Protein AF-A0A956FWK2-F1 (afdb_monomer_lite)

Secondary structure (DSSP, 8-state):
-HHHHHHHHHHHHHHHHHHHHH---B-GGGSSS---TTS---B--GGGBPPPPBHHHHS-TT--HHHHHHHHHHHHHHHHHHHHTS-HHHHHHHIIIIIS---HHHHHHHTTS-HHHHHHHHHHHHHHHHTTT--TTTT--SS--HHHHHHHHHHHHHHHHT-HHHHHHTEEEEEEEE-TTB--EEESHHHHHHHHHTTTGGGTT-EEEEEEETTEEEEEEEEEPTTS-EEEEEEEEEEEE--BTTTTBPPEEEEEEEE--HHHHHHHTT--S-BPPPPP--

Radius of gyration: 19.98 Å; chains: 1; bounding box: 46×40×60 Å

Sequence (282 aa):
TWLLRIVTRTSLDLLAKRKAKLGPRIRPTDRGAAGSTEDELRTRDGATWIEPLADADAIDPGLSPEELLACRRDLRLAFVAALQRLPARQRAALLLADVCGWRAPQVADTLETTPAAINSALQRARATLRARDETPASFAPDPLEPTHARLLDAYVAAFEAYDIDALVDVLREDVTLCMPPYDLWLRGHADVRTWMLGRGSGCRGSRLVPVAANGTRAFGQYRRAPSGAYHPWSLVVLEIDGGDARSGTEPRIASFIHFLDVAAIFPRMGLPADLPPTPDAT

pLDDT: mean 81.32, std 14.54, range [34.56, 97.88]

Foldseek 3Di:
DVVVLVVLVVVVVVQVVCCVVPNDAADLVVPDDADFLPDDFDFDDLSNHQDWAAVVVQDDPPDDPVRRQVLLLQQLLLQCLQRHPADSLLSQLSCCCRRVVDQLVVSCVSSVHDSVVSVVSPVVSVVSCVVVVNDSLQRDDDPHPVLNVVLVVQCQVCLQQVPLVSNLVQADQFAKEEEPSTSHIHTGSVRSSVNCVPVVVQSHNWHWDWFQISSFIWTQIWGQDPVQKTATAWIWTWRKRSADVVVVGGIGTRYIYTYGVCVVVCVSRVHDRIGGHDPPPD

Structure (mmCIF, N/CA/C/O backbone):
data_AF-A0A956FWK2-F1
#
_entry.id   AF-A0A956FWK2-F1
#
loop_
_atom_site.group_PDB
_atom_site.id
_atom_site.type_symbol
_atom_site.label_atom_id
_atom_site.label_alt_id
_atom_site.label_comp_id
_atom_site.label_asym_id
_atom_site.label_entity_id
_atom_site.label_seq_id
_atom_site.pdbx_PDB_ins_code
_atom_site.Cartn_x
_atom_site.Cartn_y
_atom_site.Cartn_z
_atom_site.occupancy
_atom_site.B_iso_or_equiv
_atom_site.auth_seq_id
_atom_site.auth_comp_id
_atom_site.auth_asym_id
_atom_site.auth_atom_id
_atom_site.pdbx_PDB_model_num
ATOM 1 N N . THR A 1 1 ? -21.254 -8.792 20.453 1.00 64.56 1 THR A N 1
ATOM 2 C CA . THR A 1 1 ? -21.381 -9.922 21.410 1.00 64.56 1 THR A CA 1
ATOM 3 C C . THR A 1 1 ? -20.169 -9.967 22.334 1.00 64.56 1 THR A C 1
ATOM 5 O O . THR A 1 1 ? -19.181 -9.294 22.054 1.00 64.56 1 THR A O 1
ATOM 8 N N . TRP A 1 2 ? -20.233 -10.726 23.439 1.00 74.81 2 TRP A N 1
ATOM 9 C CA . TRP A 1 2 ? -19.155 -10.855 24.441 1.00 74.81 2 TRP A CA 1
ATOM 10 C C . TRP A 1 2 ? -17.781 -11.188 23.830 1.00 74.81 2 TRP A C 1
ATOM 12 O O . TRP A 1 2 ? -16.782 -10.586 24.218 1.00 74.81 2 TRP A O 1
ATOM 22 N N . LEU A 1 3 ? -17.750 -12.062 22.817 1.00 77.00 3 LEU A N 1
ATOM 23 C CA . LEU A 1 3 ? -16.527 -12.460 22.117 1.00 77.00 3 LEU A CA 1
ATOM 24 C C . LEU A 1 3 ? -15.855 -11.287 21.385 1.00 77.00 3 LEU A C 1
ATOM 26 O O . LEU A 1 3 ? -14.664 -11.064 21.569 1.00 77.00 3 LEU A O 1
ATOM 30 N N . LEU A 1 4 ? -16.617 -10.496 20.619 1.00 71.69 4 LEU A N 1
ATOM 31 C CA . LEU A 1 4 ? -16.091 -9.312 19.922 1.00 71.69 4 LEU A CA 1
ATOM 32 C C . LEU A 1 4 ? -15.460 -8.317 20.899 1.00 71.69 4 LEU A C 1
ATOM 34 O O . LEU A 1 4 ? -14.387 -7.796 20.626 1.00 71.69 4 LEU A O 1
ATOM 38 N N . ARG A 1 5 ? -16.069 -8.114 22.073 1.00 74.12 5 ARG A N 1
ATOM 39 C CA . ARG A 1 5 ? -15.504 -7.243 23.112 1.00 74.12 5 ARG A CA 1
ATOM 40 C C . ARG A 1 5 ? -14.146 -7.743 23.605 1.00 74.12 5 ARG A C 1
ATOM 42 O O . ARG A 1 5 ? -13.218 -6.946 23.723 1.00 74.12 5 ARG A O 1
ATOM 49 N N . ILE A 1 6 ? -14.010 -9.047 23.857 1.00 82.19 6 ILE A N 1
ATOM 50 C CA . ILE A 1 6 ? -12.726 -9.646 24.248 1.00 82.19 6 ILE A CA 1
ATOM 51 C C . ILE A 1 6 ? -11.704 -9.485 23.126 1.00 82.19 6 ILE A C 1
ATOM 53 O O . ILE A 1 6 ? -10.620 -8.970 23.374 1.00 82.19 6 ILE A O 1
ATOM 57 N N . VAL A 1 7 ? -12.061 -9.843 21.890 1.00 81.12 7 VAL A N 1
ATOM 58 C CA . VAL A 1 7 ? -11.159 -9.748 20.734 1.00 81.12 7 VAL A CA 1
ATOM 59 C C . VAL A 1 7 ? -10.689 -8.308 20.517 1.00 81.12 7 VAL A C 1
ATOM 61 O O . VAL A 1 7 ? -9.486 -8.076 20.380 1.00 81.12 7 VAL A O 1
ATOM 64 N N . THR A 1 8 ? -11.593 -7.324 20.547 1.00 78.75 8 THR A N 1
ATOM 65 C CA . THR A 1 8 ? -11.243 -5.903 20.415 1.00 78.75 8 THR A CA 1
ATOM 66 C C . THR A 1 8 ? -10.304 -5.460 21.534 1.00 78.75 8 THR A C 1
ATOM 68 O O . THR A 1 8 ? -9.276 -4.842 21.255 1.00 78.75 8 THR A O 1
ATOM 71 N N . ARG A 1 9 ? -10.603 -5.801 22.793 1.00 80.56 9 ARG A N 1
ATOM 72 C CA . ARG A 1 9 ? -9.779 -5.408 23.943 1.00 80.56 9 ARG A CA 1
ATOM 73 C C . ARG A 1 9 ? -8.397 -6.049 23.907 1.00 80.56 9 ARG A C 1
ATOM 75 O O . ARG A 1 9 ? -7.401 -5.337 23.989 1.00 80.56 9 ARG A O 1
ATOM 82 N N . THR A 1 10 ? -8.324 -7.362 23.707 1.00 84.50 10 THR A N 1
ATOM 83 C CA . THR A 1 10 ? -7.052 -8.079 23.579 1.00 84.50 10 THR A CA 1
ATOM 84 C C . THR A 1 10 ? -6.222 -7.511 22.429 1.00 84.50 10 THR A C 1
ATOM 86 O O . THR A 1 10 ? -5.025 -7.286 22.594 1.00 84.50 10 THR A O 1
ATOM 89 N N . SER A 1 11 ? -6.848 -7.185 21.295 1.00 81.75 11 SER A N 1
ATOM 90 C CA . SER A 1 11 ? -6.160 -6.549 20.165 1.00 81.75 11 SER A CA 1
ATOM 91 C C . SER A 1 11 ? -5.611 -5.164 20.523 1.00 81.75 11 SER A C 1
ATOM 93 O O . SER A 1 11 ? -4.468 -4.849 20.190 1.00 81.75 11 SER A O 1
ATOM 95 N N . LEU A 1 12 ? -6.386 -4.333 21.228 1.00 82.56 12 LEU A N 1
ATOM 96 C CA . LEU A 1 12 ? -5.937 -3.015 21.688 1.00 82.56 12 LEU A CA 1
ATOM 97 C C . LEU A 1 12 ? -4.782 -3.116 22.694 1.00 82.56 12 LEU A C 1
ATOM 99 O O . LEU A 1 12 ? -3.815 -2.360 22.578 1.00 82.56 12 LEU A O 1
ATOM 103 N N . ASP A 1 13 ? -4.836 -4.074 23.619 1.00 83.62 13 ASP A N 1
ATOM 104 C CA . ASP A 1 13 ? -3.774 -4.321 24.599 1.00 83.62 13 ASP A CA 1
ATOM 105 C C . ASP A 1 13 ? -2.480 -4.795 23.919 1.00 83.62 13 ASP A C 1
ATOM 107 O O . ASP A 1 13 ? -1.388 -4.316 24.239 1.00 83.62 13 ASP A O 1
ATOM 111 N N . LEU A 1 14 ? -2.585 -5.693 22.933 1.00 83.12 14 LEU A N 1
ATOM 112 C CA . LEU A 1 14 ? -1.447 -6.141 22.127 1.00 83.12 14 LEU A CA 1
ATOM 113 C C . LEU A 1 14 ? -0.834 -4.986 21.325 1.00 83.12 14 LEU A C 1
ATOM 115 O O . LEU A 1 14 ? 0.389 -4.833 21.302 1.00 83.12 14 LEU A O 1
ATOM 119 N N . LEU A 1 15 ? -1.666 -4.132 20.722 1.00 79.38 15 LEU A N 1
ATOM 120 C CA . LEU A 1 15 ? -1.211 -2.937 20.010 1.00 79.38 15 LEU A CA 1
ATOM 121 C C . LEU A 1 15 ? -0.500 -1.948 20.944 1.00 79.38 15 LEU A C 1
ATOM 123 O O . LEU A 1 15 ? 0.524 -1.384 20.558 1.00 79.38 15 LEU A O 1
ATOM 127 N N . ALA A 1 16 ? -1.000 -1.752 22.167 1.00 79.81 16 ALA A N 1
ATOM 128 C CA . ALA A 1 16 ? -0.380 -0.874 23.157 1.00 79.81 16 ALA A CA 1
ATOM 129 C C . ALA A 1 16 ? 0.988 -1.407 23.616 1.00 79.81 16 ALA A C 1
ATOM 131 O O . ALA A 1 16 ? 1.974 -0.667 23.586 1.00 79.81 16 ALA A O 1
ATOM 132 N N . LYS A 1 17 ? 1.073 -2.701 23.960 1.00 83.56 17 LYS A N 1
ATOM 133 C CA . LYS A 1 17 ? 2.334 -3.365 24.340 1.00 83.56 17 LYS A CA 1
ATOM 134 C C . LYS A 1 17 ? 3.364 -3.311 23.215 1.00 83.56 17 LYS A C 1
ATOM 136 O O . LYS A 1 17 ? 4.524 -2.981 23.452 1.00 83.56 17 LYS A O 1
ATOM 141 N N . ARG A 1 18 ? 2.937 -3.578 21.976 1.00 82.81 18 ARG A N 1
ATOM 142 C CA . ARG A 1 18 ? 3.796 -3.447 20.795 1.00 82.81 18 ARG A CA 1
ATOM 143 C C . ARG A 1 18 ? 4.294 -2.015 20.634 1.00 82.81 18 ARG A C 1
ATOM 145 O O . ARG A 1 18 ? 5.495 -1.832 20.486 1.00 82.81 18 ARG A O 1
ATOM 152 N N . LYS A 1 19 ? 3.402 -1.017 20.683 1.00 78.62 19 LYS A N 1
ATOM 153 C CA . LYS A 1 19 ? 3.773 0.400 20.542 1.00 78.62 19 LYS A CA 1
ATOM 154 C C . LYS A 1 19 ? 4.823 0.810 21.577 1.00 78.62 19 LYS A C 1
ATOM 156 O O . LYS A 1 19 ? 5.746 1.534 21.228 1.00 78.62 19 LYS A O 1
ATOM 161 N N . ALA A 1 20 ? 4.704 0.331 22.816 1.00 81.56 20 ALA A N 1
ATOM 162 C CA . ALA A 1 20 ? 5.686 0.592 23.867 1.00 81.56 20 ALA A CA 1
ATOM 163 C C . ALA A 1 20 ? 7.057 -0.051 23.583 1.00 81.56 20 ALA A C 1
ATOM 165 O O . ALA A 1 20 ? 8.080 0.541 23.906 1.00 81.56 20 ALA A O 1
ATOM 166 N N . LYS A 1 21 ? 7.085 -1.242 22.966 1.00 82.25 21 LYS A N 1
ATOM 167 C CA . LYS A 1 21 ? 8.323 -1.984 22.677 1.00 82.25 21 LYS A CA 1
ATOM 168 C C . LYS A 1 21 ? 9.014 -1.560 21.374 1.00 82.25 21 LYS A C 1
ATOM 170 O O . LYS A 1 21 ? 10.234 -1.490 21.336 1.00 82.25 21 LYS A O 1
ATOM 175 N N . LEU A 1 22 ? 8.248 -1.356 20.302 1.00 78.62 22 LEU A N 1
ATOM 176 C CA . LEU A 1 22 ? 8.741 -1.232 18.920 1.00 78.62 22 LEU A CA 1
ATOM 177 C C . LEU A 1 22 ? 8.339 0.088 18.242 1.00 78.62 22 LEU A C 1
ATOM 179 O O . LEU A 1 22 ? 8.704 0.321 17.095 1.00 78.62 22 LEU A O 1
ATOM 183 N N . GLY A 1 23 ? 7.575 0.946 18.921 1.00 78.94 23 GLY A N 1
ATOM 184 C CA . GLY A 1 23 ? 7.014 2.155 18.320 1.00 78.94 23 GLY A CA 1
ATOM 185 C C . GLY A 1 23 ? 5.785 1.893 17.433 1.00 78.94 23 GLY A C 1
ATOM 186 O O . GLY A 1 23 ? 5.299 0.760 17.321 1.00 78.94 23 GLY A O 1
ATOM 187 N N . PRO A 1 24 ? 5.195 2.957 16.857 1.00 75.50 24 PRO A N 1
ATOM 188 C CA . PRO A 1 24 ? 4.083 2.829 15.922 1.00 75.50 24 PRO A CA 1
ATOM 189 C C . PRO A 1 24 ? 4.553 2.242 14.584 1.00 75.50 24 PRO A C 1
ATOM 191 O O . PRO A 1 24 ? 5.647 2.555 14.121 1.00 75.50 24 PRO A O 1
ATOM 194 N N . ARG A 1 25 ? 3.692 1.446 13.934 1.00 80.44 25 ARG A N 1
ATOM 195 C CA . ARG A 1 25 ? 3.870 1.146 12.507 1.00 80.44 25 ARG A CA 1
ATOM 196 C C . ARG A 1 25 ? 3.586 2.421 11.707 1.00 80.44 25 ARG A C 1
ATOM 198 O O . ARG A 1 25 ? 2.582 3.079 11.980 1.00 80.44 25 ARG A O 1
ATOM 205 N N . ILE A 1 26 ? 4.449 2.750 10.754 1.00 80.31 26 ILE A N 1
ATOM 206 C CA . ILE A 1 26 ? 4.349 3.957 9.918 1.00 80.31 26 ILE A CA 1
ATOM 207 C C . ILE A 1 26 ? 4.513 3.610 8.438 1.00 80.31 26 ILE A C 1
ATOM 209 O O . ILE A 1 26 ? 5.020 2.538 8.098 1.00 80.31 26 ILE A O 1
ATOM 213 N N . ARG A 1 27 ? 4.094 4.516 7.549 1.00 80.69 27 ARG A N 1
ATOM 214 C CA . ARG A 1 27 ? 4.484 4.464 6.137 1.00 80.69 27 ARG A CA 1
ATOM 215 C C . ARG A 1 27 ? 5.863 5.110 5.965 1.00 80.69 27 ARG A C 1
ATOM 217 O O . ARG A 1 27 ? 6.193 6.014 6.736 1.00 80.69 27 ARG A O 1
ATOM 224 N N . PRO A 1 28 ? 6.642 4.729 4.939 1.00 83.19 28 PRO A N 1
ATOM 225 C CA . PRO A 1 28 ? 7.870 5.446 4.591 1.00 83.19 28 PRO A CA 1
ATOM 226 C C . PRO A 1 28 ? 7.648 6.956 4.411 1.00 83.19 28 PRO A C 1
ATOM 228 O O . PRO A 1 28 ? 8.386 7.755 4.980 1.00 83.19 28 PRO A O 1
ATOM 231 N N . THR A 1 29 ? 6.556 7.345 3.747 1.00 84.06 29 THR A N 1
ATOM 232 C CA . THR A 1 29 ? 6.183 8.748 3.489 1.00 84.06 29 THR A CA 1
ATOM 233 C C . THR A 1 29 ? 5.861 9.564 4.746 1.00 84.06 29 THR A C 1
ATOM 235 O O . THR A 1 29 ? 5.866 10.787 4.692 1.00 84.06 29 THR A O 1
ATOM 238 N N . ASP A 1 30 ? 5.569 8.920 5.882 1.00 81.12 30 ASP A N 1
ATOM 239 C CA . ASP A 1 30 ? 5.267 9.611 7.146 1.00 81.12 30 ASP A CA 1
ATOM 240 C C . ASP A 1 30 ? 6.526 9.829 8.014 1.00 81.12 30 ASP A C 1
ATOM 242 O O . ASP A 1 30 ? 6.444 10.401 9.102 1.00 81.12 30 ASP A O 1
ATOM 246 N N . ARG A 1 31 ? 7.701 9.356 7.571 1.00 77.75 31 ARG A N 1
ATOM 247 C CA . ARG A 1 31 ? 8.944 9.375 8.361 1.00 77.75 31 ARG A CA 1
ATOM 248 C C . ARG A 1 31 ? 9.684 10.718 8.314 1.00 77.75 31 ARG A C 1
ATOM 250 O O . ARG A 1 31 ? 10.508 10.986 9.187 1.00 77.75 31 ARG A O 1
ATOM 257 N N . GLY A 1 32 ? 9.425 11.553 7.315 1.00 81.62 32 GLY A N 1
ATOM 258 C CA . GLY A 1 32 ? 10.158 12.800 7.110 1.00 81.62 32 GLY A CA 1
ATOM 259 C C . GLY A 1 32 ? 10.023 13.302 5.681 1.00 81.62 32 GLY A C 1
ATOM 260 O O . GLY A 1 32 ? 9.029 13.008 5.029 1.00 81.62 32 GLY A O 1
ATOM 261 N N . ALA A 1 33 ? 11.013 14.058 5.209 1.00 88.81 33 ALA A N 1
ATOM 262 C CA . ALA A 1 33 ? 11.082 14.513 3.822 1.00 88.81 33 ALA A CA 1
ATOM 263 C C . ALA A 1 33 ? 11.429 13.365 2.856 1.00 88.81 33 ALA A C 1
ATOM 265 O O . ALA A 1 33 ? 11.933 12.323 3.286 1.00 88.81 33 ALA A O 1
ATOM 266 N N . ALA A 1 34 ? 11.147 13.570 1.567 1.00 92.88 34 ALA A N 1
ATOM 267 C CA . ALA A 1 34 ? 11.577 12.664 0.505 1.00 92.88 34 ALA A CA 1
ATOM 268 C C . ALA A 1 34 ? 13.108 12.641 0.432 1.00 92.88 34 ALA A C 1
ATOM 270 O O . ALA A 1 34 ? 13.751 13.664 0.681 1.00 92.88 34 ALA A O 1
ATOM 271 N N . GLY A 1 35 ? 13.668 11.475 0.124 1.00 93.44 35 GLY A N 1
ATOM 272 C CA . GLY A 1 35 ? 15.094 11.329 -0.147 1.00 93.44 35 GLY A CA 1
ATOM 273 C C . GLY A 1 35 ? 15.427 11.573 -1.617 1.00 93.44 35 GLY A C 1
ATOM 274 O O . GLY A 1 35 ? 14.549 11.845 -2.433 1.00 93.44 35 GLY A O 1
ATOM 275 N N . SER A 1 36 ? 16.706 11.430 -1.943 1.00 94.12 36 SER A N 1
ATOM 276 C CA . SER A 1 36 ? 17.245 11.455 -3.302 1.00 94.12 36 SER A CA 1
ATOM 277 C C . SER A 1 36 ? 17.492 10.038 -3.827 1.00 94.12 36 SER A C 1
ATOM 279 O O . SER A 1 36 ? 17.711 9.091 -3.071 1.00 94.12 36 SER A O 1
ATOM 281 N N . THR A 1 37 ? 17.527 9.880 -5.149 1.00 92.69 37 THR A N 1
ATOM 282 C CA . THR A 1 37 ? 17.879 8.605 -5.802 1.00 92.69 37 THR A CA 1
ATOM 283 C C . THR A 1 37 ? 19.300 8.119 -5.479 1.00 92.69 37 THR A C 1
ATOM 285 O O . THR A 1 37 ? 19.585 6.915 -5.558 1.00 92.69 37 THR A O 1
ATOM 288 N N . GLU A 1 38 ? 20.171 9.036 -5.058 1.00 91.62 38 GLU A N 1
ATOM 289 C CA . GLU A 1 38 ? 21.555 8.777 -4.653 1.00 91.62 38 GLU A CA 1
ATOM 290 C C . GLU A 1 38 ? 21.694 8.363 -3.180 1.00 91.62 38 GLU A C 1
ATOM 292 O O . GLU A 1 38 ? 22.733 7.829 -2.791 1.00 91.62 38 GLU A O 1
ATOM 297 N N . ASP A 1 39 ? 20.650 8.548 -2.366 1.00 93.25 39 ASP A N 1
ATOM 298 C CA . ASP A 1 39 ? 20.712 8.257 -0.936 1.00 93.25 39 ASP A CA 1
ATOM 299 C C . ASP A 1 39 ? 20.943 6.765 -0.659 1.00 93.25 39 ASP A C 1
ATOM 301 O O . ASP A 1 39 ? 20.533 5.860 -1.398 1.00 93.25 39 ASP A O 1
ATOM 305 N N . GLU A 1 40 ? 21.601 6.480 0.460 1.00 91.81 40 GLU A N 1
ATOM 306 C CA . GLU A 1 40 ? 21.857 5.113 0.895 1.00 91.81 40 GLU A CA 1
ATOM 307 C C . GLU A 1 40 ? 20.544 4.359 1.174 1.00 91.81 40 GLU A C 1
ATOM 309 O O . GLU A 1 40 ? 19.663 4.834 1.890 1.00 91.81 40 GLU A O 1
ATOM 314 N N . LEU A 1 41 ? 20.433 3.132 0.657 1.00 91.75 41 LEU A N 1
ATOM 315 C CA . LEU A 1 41 ? 19.283 2.269 0.917 1.00 91.75 41 LEU A CA 1
ATOM 316 C C . LEU A 1 41 ? 19.422 1.598 2.287 1.00 91.75 41 LEU A C 1
ATOM 318 O O . LEU A 1 41 ? 20.018 0.527 2.409 1.00 91.75 41 LEU A O 1
ATOM 322 N N . ARG A 1 42 ? 18.841 2.206 3.322 1.00 92.19 42 ARG A N 1
ATOM 323 C CA . ARG A 1 42 ? 18.869 1.662 4.685 1.00 92.19 42 ARG A CA 1
ATOM 324 C C . ARG A 1 42 ? 17.617 0.850 4.976 1.00 92.19 42 ARG A C 1
ATOM 326 O O . ARG A 1 42 ? 16.495 1.337 4.858 1.00 92.19 42 ARG A O 1
ATOM 333 N N . THR A 1 43 ? 17.802 -0.397 5.391 1.00 91.69 43 THR A N 1
ATOM 334 C CA . THR A 1 43 ? 16.697 -1.264 5.808 1.00 91.69 43 THR A CA 1
ATOM 335 C C . THR A 1 43 ? 16.313 -1.007 7.258 1.00 91.69 43 THR A C 1
ATOM 337 O O . THR A 1 43 ? 17.171 -0.798 8.120 1.00 91.69 43 THR A O 1
ATOM 340 N N . ARG A 1 44 ? 15.020 -1.097 7.556 1.00 87.94 44 ARG A N 1
ATOM 341 C CA . ARG A 1 44 ? 14.494 -1.159 8.924 1.00 87.94 44 ARG A CA 1
ATOM 342 C C . ARG A 1 44 ? 13.862 -2.517 9.183 1.00 87.94 44 ARG A C 1
ATOM 344 O O . ARG A 1 44 ? 13.525 -3.239 8.251 1.00 87.94 44 ARG A O 1
ATOM 351 N N . ASP A 1 45 ? 13.663 -2.828 10.460 1.00 86.50 45 ASP A N 1
ATOM 352 C CA . ASP A 1 45 ? 12.869 -3.985 10.867 1.00 86.50 45 ASP A CA 1
ATOM 353 C C . ASP A 1 45 ? 11.480 -3.908 10.206 1.00 86.50 45 ASP A C 1
ATOM 355 O O . ASP A 1 45 ? 10.831 -2.858 10.273 1.00 86.50 45 ASP A O 1
ATOM 359 N N . GLY A 1 46 ? 11.024 -5.000 9.583 1.00 79.25 46 GLY A N 1
ATOM 360 C CA . GLY A 1 46 ? 9.708 -5.095 8.942 1.00 79.25 46 GLY A CA 1
ATOM 361 C C . GLY A 1 46 ? 8.555 -4.744 9.887 1.00 79.25 46 GLY A C 1
ATOM 362 O O . GLY A 1 46 ? 7.548 -4.172 9.471 1.00 79.25 46 GLY A O 1
ATOM 363 N N . ALA A 1 47 ? 8.743 -4.947 11.195 1.00 80.44 47 ALA A N 1
ATOM 364 C CA . ALA A 1 47 ? 7.819 -4.521 12.235 1.00 80.44 47 ALA A CA 1
ATOM 365 C C . ALA A 1 47 ? 7.604 -2.992 12.297 1.00 80.44 47 ALA A C 1
ATOM 367 O O . ALA A 1 47 ? 6.630 -2.541 12.908 1.00 80.44 47 ALA A O 1
ATOM 368 N N . THR A 1 48 ? 8.475 -2.193 11.684 1.00 85.00 48 THR A N 1
ATOM 369 C CA . THR A 1 48 ? 8.346 -0.730 11.590 1.00 85.00 48 THR A CA 1
ATOM 370 C C . THR A 1 48 ? 7.272 -0.320 10.585 1.00 85.00 48 THR A C 1
ATOM 372 O O . THR A 1 48 ? 6.604 0.698 10.765 1.00 85.00 48 THR A O 1
ATOM 375 N N . TRP A 1 49 ? 7.095 -1.102 9.523 1.00 86.00 49 TRP A N 1
ATOM 376 C CA . TRP A 1 49 ? 6.298 -0.704 8.370 1.00 86.00 49 TRP A CA 1
ATOM 377 C C . TRP A 1 49 ? 4.860 -1.173 8.494 1.00 86.00 49 TRP A C 1
ATOM 379 O O . TRP A 1 49 ? 4.568 -2.184 9.128 1.00 86.00 49 TRP A O 1
ATOM 389 N N . ILE A 1 50 ? 3.930 -0.434 7.908 1.00 83.56 50 ILE A N 1
ATOM 390 C CA . ILE A 1 50 ? 2.571 -0.936 7.718 1.00 83.56 50 ILE A CA 1
ATOM 391 C C . ILE A 1 50 ? 2.596 -1.952 6.578 1.00 83.56 50 ILE A C 1
ATOM 393 O O . ILE A 1 50 ? 3.068 -1.632 5.496 1.00 83.56 50 ILE A O 1
ATOM 397 N N . GLU A 1 51 ? 2.091 -3.158 6.823 1.00 83.19 51 GLU A N 1
ATOM 398 C CA . GLU A 1 51 ? 1.999 -4.217 5.816 1.00 83.19 51 GLU A CA 1
ATOM 399 C C . GLU A 1 51 ? 0.653 -4.175 5.077 1.00 83.19 51 GLU A C 1
ATOM 401 O O . GLU A 1 51 ? -0.351 -3.737 5.652 1.00 83.19 51 GLU A O 1
ATOM 406 N N . PRO A 1 52 ? 0.610 -4.667 3.830 1.00 81.88 52 PRO A N 1
ATOM 407 C CA . PRO A 1 52 ? -0.629 -4.824 3.090 1.00 81.88 52 PRO A CA 1
ATOM 408 C C . PRO A 1 52 ? -1.469 -5.968 3.675 1.00 81.88 52 PRO A C 1
ATOM 410 O O . PRO A 1 52 ? -0.942 -6.975 4.162 1.00 81.88 52 PRO A O 1
ATOM 413 N N . LEU A 1 53 ? -2.790 -5.821 3.612 1.00 79.69 53 LEU A N 1
ATOM 414 C CA . LEU A 1 53 ? -3.741 -6.886 3.913 1.00 79.69 53 LEU A CA 1
ATOM 415 C C . LEU A 1 53 ? -4.316 -7.443 2.612 1.00 79.69 53 LEU A C 1
ATOM 417 O O . LEU A 1 53 ? -4.706 -6.664 1.744 1.00 79.69 53 LEU A O 1
ATOM 421 N N . ALA A 1 54 ? -4.400 -8.767 2.505 1.00 79.75 54 ALA A N 1
ATOM 422 C CA . ALA A 1 54 ? -5.185 -9.412 1.467 1.00 79.75 54 ALA A CA 1
ATOM 423 C C . ALA A 1 54 ? -6.675 -9.156 1.720 1.00 79.75 54 ALA A C 1
ATOM 425 O O . ALA A 1 54 ? -7.158 -9.339 2.837 1.00 79.75 54 ALA A O 1
ATOM 426 N N . ASP A 1 55 ? -7.423 -8.771 0.689 1.00 72.44 55 ASP A N 1
ATOM 427 C CA . ASP A 1 55 ? -8.853 -8.470 0.854 1.00 72.44 55 ASP A CA 1
ATOM 428 C C . ASP A 1 55 ? -9.646 -9.693 1.332 1.00 72.44 55 ASP A C 1
ATOM 430 O O . ASP A 1 55 ? -10.613 -9.555 2.078 1.00 72.44 55 ASP A O 1
ATOM 434 N N . ALA A 1 56 ? -9.201 -10.893 0.949 1.00 70.56 56 ALA A N 1
ATOM 435 C CA . ALA A 1 56 ? -9.780 -12.157 1.392 1.00 70.56 56 ALA A CA 1
ATOM 436 C C . ALA A 1 56 ? -9.723 -12.344 2.920 1.00 70.56 56 ALA A C 1
ATOM 438 O O . ALA A 1 56 ? -10.623 -12.960 3.480 1.00 70.56 56 ALA A O 1
ATOM 439 N N . ASP A 1 57 ? -8.725 -11.770 3.600 1.00 72.31 57 ASP A N 1
ATOM 440 C CA . ASP A 1 57 ? -8.594 -11.857 5.060 1.00 72.31 57 ASP A CA 1
ATOM 441 C C . ASP A 1 57 ? -9.587 -10.935 5.796 1.00 72.31 57 ASP A C 1
ATOM 443 O O . ASP A 1 57 ? -9.821 -11.103 6.994 1.00 72.31 57 ASP A O 1
ATOM 447 N N . ALA A 1 58 ? -10.142 -9.924 5.116 1.00 65.69 58 ALA A N 1
ATOM 448 C CA . ALA A 1 58 ? -11.042 -8.931 5.714 1.00 65.69 58 ALA A CA 1
ATOM 449 C C . ALA A 1 58 ? -12.531 -9.241 5.529 1.00 65.69 58 ALA A C 1
ATOM 451 O O . ALA A 1 58 ? -13.366 -8.583 6.153 1.00 65.69 58 ALA A O 1
ATOM 452 N N . ILE A 1 59 ? -12.870 -10.187 4.656 1.00 67.69 59 ILE A N 1
ATOM 453 C CA . ILE A 1 59 ? -14.234 -10.409 4.183 1.00 67.69 59 ILE A CA 1
ATOM 454 C C . ILE A 1 59 ? -14.748 -11.753 4.699 1.00 67.69 59 ILE A C 1
ATOM 456 O O . ILE A 1 59 ? -14.058 -12.766 4.605 1.00 67.69 59 ILE A O 1
ATOM 460 N N . ASP A 1 60 ? -15.980 -11.768 5.213 1.00 65.62 60 ASP A N 1
ATOM 461 C CA . ASP A 1 60 ? -16.651 -13.011 5.595 1.00 65.62 60 ASP A CA 1
ATOM 462 C C . ASP A 1 60 ? -17.022 -13.817 4.330 1.00 65.62 60 ASP A C 1
ATOM 464 O O . ASP A 1 60 ? -17.756 -13.307 3.474 1.00 65.62 60 ASP A O 1
ATOM 468 N N . PRO A 1 61 ? -16.537 -15.067 4.183 1.00 64.06 61 PRO A N 1
ATOM 469 C CA . PRO A 1 61 ? -16.835 -15.907 3.026 1.00 64.06 61 PRO A CA 1
ATOM 470 C C . PRO A 1 61 ? -18.321 -16.286 2.891 1.00 64.06 61 PRO A C 1
ATOM 472 O O . PRO A 1 61 ? -18.709 -16.798 1.844 1.00 64.06 61 PRO A O 1
ATOM 475 N N . GLY A 1 62 ? -19.150 -16.062 3.918 1.00 69.06 62 GLY A N 1
ATOM 476 C CA . GLY A 1 62 ? -20.585 -16.359 3.905 1.00 69.06 62 GLY A CA 1
ATOM 477 C C . GLY A 1 62 ? -21.490 -15.279 3.295 1.00 69.06 62 GLY A C 1
ATOM 478 O O . GLY A 1 62 ? -22.698 -15.495 3.224 1.00 69.06 62 GLY A O 1
ATOM 479 N N . LEU A 1 63 ? -20.948 -14.129 2.882 1.00 71.69 63 LEU A N 1
ATOM 480 C CA . LEU A 1 63 ? -21.737 -13.011 2.345 1.00 71.69 63 LEU A CA 1
ATOM 481 C C . LEU A 1 63 ? -22.217 -13.263 0.906 1.00 71.69 63 LEU A C 1
ATOM 483 O O . LEU A 1 63 ? -21.503 -13.843 0.085 1.00 71.69 63 LEU A O 1
ATOM 487 N N . SER A 1 64 ? -23.411 -12.767 0.570 1.00 74.12 64 SER A N 1
ATOM 488 C CA . SER A 1 64 ? -23.900 -12.758 -0.815 1.00 74.12 64 SER A CA 1
ATOM 489 C C . SER A 1 64 ? -23.083 -11.798 -1.704 1.00 74.12 64 SER A C 1
ATOM 491 O O . SER A 1 64 ? -22.427 -10.893 -1.191 1.00 74.12 64 SER A O 1
ATOM 493 N N . PRO A 1 65 ? -23.116 -11.923 -3.046 1.00 68.88 65 PRO A N 1
ATOM 494 C CA . PRO A 1 65 ? -22.364 -11.039 -3.949 1.00 68.88 65 PRO A CA 1
ATOM 495 C C . PRO A 1 65 ? -22.620 -9.535 -3.755 1.00 68.88 65 PRO A C 1
ATOM 497 O O . PRO A 1 65 ? -21.691 -8.734 -3.865 1.00 68.88 65 PRO A O 1
ATOM 500 N N . GLU A 1 66 ? -23.857 -9.147 -3.443 1.00 67.50 66 GLU A N 1
ATOM 501 C CA . GLU A 1 66 ? -24.237 -7.748 -3.203 1.00 67.50 66 GLU A CA 1
ATOM 502 C C . GLU A 1 66 ? -23.705 -7.244 -1.854 1.00 67.50 66 GLU A C 1
ATOM 504 O O . GLU A 1 66 ? -23.139 -6.152 -1.767 1.00 67.50 66 GLU A O 1
ATOM 509 N N . GLU A 1 67 ? -23.793 -8.074 -0.813 1.00 68.38 67 GLU A N 1
ATOM 510 C CA . GLU A 1 67 ? -23.223 -7.781 0.506 1.00 68.38 67 GLU A CA 1
ATOM 511 C C . GLU A 1 67 ? -21.693 -7.745 0.464 1.00 68.38 67 GLU A C 1
ATOM 513 O O . GLU A 1 67 ? -21.082 -6.906 1.120 1.00 68.38 67 GLU A O 1
ATOM 518 N N . LEU A 1 68 ? -21.062 -8.592 -0.353 1.00 65.44 68 LEU A N 1
ATOM 519 C CA . LEU A 1 68 ? -19.623 -8.570 -0.610 1.00 65.44 68 LEU A CA 1
ATOM 520 C C . LEU A 1 68 ? -19.191 -7.255 -1.261 1.00 65.44 68 LEU A C 1
ATOM 522 O O . LEU A 1 68 ? -18.150 -6.711 -0.896 1.00 65.44 68 LEU A O 1
ATOM 526 N N . LEU A 1 69 ? -19.964 -6.733 -2.216 1.00 63.94 69 LEU A N 1
ATOM 527 C CA . LEU A 1 69 ? -19.681 -5.452 -2.871 1.00 63.94 69 LEU A CA 1
ATOM 528 C C . LEU A 1 69 ? -19.800 -4.279 -1.893 1.00 63.94 69 LEU A C 1
ATOM 530 O O . LEU A 1 69 ? -18.883 -3.458 -1.811 1.00 63.94 69 LEU A O 1
ATOM 534 N N . ALA A 1 70 ? -20.886 -4.230 -1.119 1.00 65.06 70 ALA A N 1
ATOM 535 C CA . ALA A 1 70 ? -21.082 -3.212 -0.090 1.00 65.06 70 ALA A CA 1
ATOM 536 C C . ALA A 1 70 ? -19.986 -3.288 0.988 1.00 65.06 70 ALA A C 1
ATOM 538 O O . ALA A 1 70 ? -19.314 -2.297 1.272 1.00 65.06 70 ALA A O 1
ATOM 539 N N . CYS A 1 71 ? -19.712 -4.492 1.498 1.00 65.00 71 CYS A N 1
ATOM 540 C CA . CYS A 1 71 ? -18.674 -4.741 2.491 1.00 65.00 71 CYS A CA 1
ATOM 541 C C . CYS A 1 71 ? -17.285 -4.364 1.965 1.00 65.00 71 CYS A C 1
ATOM 543 O O . CYS A 1 71 ? -16.535 -3.715 2.680 1.00 65.00 71 CYS A O 1
ATOM 545 N N . ARG A 1 72 ? -16.940 -4.676 0.708 1.00 60.28 72 ARG A N 1
ATOM 546 C CA . ARG A 1 72 ? -15.667 -4.258 0.088 1.00 60.28 72 ARG A CA 1
ATOM 547 C C . ARG A 1 72 ? -15.513 -2.744 0.028 1.00 60.28 72 ARG A C 1
ATOM 549 O O . ARG A 1 72 ? -14.420 -2.241 0.283 1.00 60.28 72 ARG A O 1
ATOM 556 N N . ARG A 1 73 ? -16.585 -2.022 -0.302 1.00 59.78 73 ARG A N 1
ATOM 557 C CA . ARG A 1 73 ? -16.586 -0.556 -0.356 1.00 59.78 73 ARG A CA 1
ATOM 558 C C . ARG A 1 73 ? -16.359 0.053 1.031 1.00 59.78 73 ARG A C 1
ATOM 560 O O . ARG A 1 73 ? -15.488 0.912 1.182 1.00 59.78 73 ARG A O 1
ATOM 567 N N . ASP A 1 74 ? -17.080 -0.436 2.035 1.00 58.94 74 ASP A N 1
ATOM 568 C CA . ASP A 1 74 ? -17.000 0.057 3.415 1.00 58.94 74 ASP A CA 1
ATOM 569 C C . ASP A 1 74 ? -15.694 -0.367 4.104 1.00 58.94 74 ASP A C 1
ATOM 571 O O . ASP A 1 74 ? -15.042 0.447 4.766 1.00 58.94 74 ASP A O 1
ATOM 575 N N . LEU A 1 75 ? -15.240 -1.604 3.868 1.00 59.09 75 LEU A N 1
ATOM 576 C CA . LEU A 1 75 ? -13.926 -2.092 4.277 1.00 59.09 75 LEU A CA 1
ATOM 577 C C . LEU A 1 75 ? -12.835 -1.227 3.672 1.00 59.09 75 LEU A C 1
ATOM 579 O O . LEU A 1 75 ? -12.039 -0.702 4.427 1.00 59.09 75 LEU A O 1
ATOM 583 N N . ARG A 1 76 ? -12.787 -0.997 2.358 1.00 56.97 76 ARG A N 1
ATOM 584 C CA . ARG A 1 76 ? -11.716 -0.196 1.738 1.00 56.97 76 ARG A CA 1
ATOM 585 C C . ARG A 1 76 ? -11.584 1.190 2.380 1.00 56.97 76 ARG A C 1
ATOM 587 O O . ARG A 1 76 ? -10.480 1.593 2.754 1.00 56.97 76 ARG A O 1
ATOM 594 N N . LEU A 1 77 ? -12.707 1.891 2.556 1.00 54.56 77 LEU A N 1
ATOM 595 C CA . LEU A 1 77 ? -12.740 3.229 3.149 1.00 54.56 77 LEU A CA 1
ATOM 596 C C . LEU A 1 77 ? -12.306 3.215 4.621 1.00 54.56 77 LEU A C 1
ATOM 598 O O . LEU A 1 77 ? -11.472 4.021 5.036 1.00 54.56 77 LEU A O 1
ATOM 602 N N . ALA A 1 78 ? -12.839 2.289 5.417 1.00 53.31 78 ALA A N 1
ATOM 603 C CA . ALA A 1 78 ? -12.524 2.200 6.835 1.00 53.31 78 ALA A CA 1
ATOM 604 C C . ALA A 1 78 ? -11.132 1.605 7.096 1.00 53.31 78 ALA A C 1
ATOM 606 O O . ALA A 1 78 ? -10.483 1.970 8.067 1.00 53.31 78 ALA A O 1
ATOM 607 N N . PHE A 1 79 ? -10.635 0.718 6.242 1.00 61.03 79 PHE A N 1
ATOM 608 C CA . PHE A 1 79 ? -9.426 -0.075 6.449 1.00 61.03 79 PHE A CA 1
ATOM 609 C C . PHE A 1 79 ? -8.157 0.705 6.095 1.00 61.03 79 PHE A C 1
ATOM 611 O O . PHE A 1 79 ? -7.247 0.779 6.927 1.00 61.03 79 PHE A O 1
ATOM 618 N N . VAL A 1 80 ? -8.114 1.369 4.930 1.00 55.03 80 VAL A N 1
ATOM 619 C CA . VAL A 1 80 ? -6.987 2.242 4.531 1.00 55.03 80 VAL A CA 1
ATOM 620 C C . VAL A 1 80 ? -6.828 3.392 5.530 1.00 55.03 80 VAL A C 1
ATOM 622 O O . VAL A 1 80 ? -5.729 3.638 6.036 1.00 55.03 80 VAL A O 1
ATOM 625 N N . ALA A 1 81 ? -7.945 4.021 5.903 1.00 53.34 81 ALA A N 1
ATOM 626 C CA . ALA A 1 81 ? -8.004 5.056 6.926 1.00 53.34 81 ALA A CA 1
ATOM 627 C C . ALA A 1 81 ? -7.519 4.550 8.289 1.00 53.34 81 ALA A C 1
ATOM 629 O O . ALA A 1 81 ? -6.608 5.110 8.908 1.00 53.34 81 ALA A O 1
ATOM 630 N N . ALA A 1 82 ? -8.140 3.477 8.781 1.00 56.16 82 ALA A N 1
ATOM 631 C CA . ALA A 1 82 ? -7.981 3.070 10.160 1.00 56.16 82 ALA A CA 1
ATOM 632 C C . ALA A 1 82 ? -6.642 2.398 10.433 1.00 56.16 82 ALA A C 1
ATOM 634 O O . ALA A 1 82 ? -6.035 2.655 11.478 1.00 56.16 82 ALA A O 1
ATOM 635 N N . LEU A 1 83 ? -6.153 1.542 9.539 1.00 55.81 83 LEU A N 1
ATOM 636 C CA . LEU A 1 83 ? -4.924 0.798 9.806 1.00 55.81 83 LEU A CA 1
ATOM 637 C C . LEU A 1 83 ? -3.673 1.616 9.597 1.00 55.81 83 LEU A C 1
ATOM 639 O O . LEU A 1 83 ? -2.714 1.420 10.343 1.00 55.81 83 LEU A O 1
ATOM 643 N N . GLN A 1 84 ? -3.692 2.535 8.638 1.00 57.62 84 GLN A N 1
ATOM 644 C CA . GLN A 1 84 ? -2.461 3.188 8.232 1.00 57.62 84 GLN A CA 1
ATOM 645 C C . GLN A 1 84 ? -2.273 4.568 8.862 1.00 57.62 84 GLN A C 1
ATOM 647 O O . GLN A 1 84 ? -1.142 5.024 8.987 1.00 57.62 84 GLN A O 1
ATOM 652 N N . ARG A 1 85 ? -3.363 5.234 9.271 1.00 65.12 85 ARG A N 1
ATOM 653 C CA . ARG A 1 85 ? -3.321 6.681 9.547 1.00 65.12 85 ARG A CA 1
ATOM 654 C C . ARG A 1 85 ? -3.975 7.101 10.861 1.00 65.12 85 ARG A C 1
ATOM 656 O O . ARG A 1 85 ? -3.680 8.179 11.372 1.00 65.12 85 ARG A O 1
ATOM 663 N N . LEU A 1 86 ? -4.834 6.260 11.447 1.00 73.94 86 LEU A N 1
ATOM 664 C CA . LEU A 1 86 ? -5.545 6.588 12.686 1.00 73.94 86 LEU A CA 1
ATOM 665 C C . LEU A 1 86 ? -4.903 5.967 13.941 1.00 73.94 86 LEU A C 1
ATOM 667 O O . LEU A 1 86 ? -4.490 4.801 13.938 1.00 73.94 86 LEU A O 1
ATOM 671 N N . PRO A 1 87 ? -4.896 6.694 15.078 1.00 77.50 87 PRO A N 1
ATOM 672 C CA . PRO A 1 87 ? -4.604 6.114 16.384 1.00 77.50 87 PRO A CA 1
ATOM 673 C C . PRO A 1 87 ? -5.521 4.923 16.696 1.00 77.50 87 PRO A C 1
ATOM 675 O O . PRO A 1 87 ? -6.704 4.936 16.360 1.00 77.50 87 PRO A O 1
ATOM 678 N N . ALA A 1 88 ? -5.007 3.927 17.426 1.00 77.88 88 ALA A N 1
ATOM 679 C CA . ALA A 1 88 ? -5.675 2.637 17.646 1.00 77.88 88 ALA A CA 1
ATOM 680 C C . ALA A 1 88 ? -7.143 2.730 18.115 1.00 77.88 88 ALA A C 1
ATOM 682 O O . ALA A 1 88 ? -7.985 1.976 17.634 1.00 77.88 88 ALA A O 1
ATOM 683 N N . ARG A 1 89 ? -7.473 3.674 19.009 1.00 80.00 89 ARG A N 1
ATOM 684 C CA . ARG A 1 89 ? -8.857 3.882 19.476 1.00 80.00 89 ARG A CA 1
ATOM 685 C C . ARG A 1 89 ? -9.766 4.532 18.433 1.00 80.00 89 ARG A C 1
ATOM 687 O O . ARG A 1 89 ? -10.926 4.154 18.341 1.00 80.00 89 ARG A O 1
ATOM 694 N N . GLN A 1 90 ? -9.250 5.478 17.647 1.00 83.81 90 GLN A N 1
ATOM 695 C CA . GLN A 1 90 ? -10.010 6.074 16.541 1.00 83.81 90 GLN A CA 1
ATOM 696 C C . GLN A 1 90 ? -10.259 5.029 15.450 1.00 83.81 90 GLN A C 1
ATOM 698 O O . GLN A 1 90 ? -11.375 4.932 14.954 1.00 83.81 90 GLN A O 1
ATOM 703 N N . ARG A 1 91 ? -9.262 4.176 15.175 1.00 83.88 91 ARG A N 1
ATOM 704 C CA . ARG A 1 91 ? -9.414 2.991 14.324 1.00 83.88 91 ARG A CA 1
ATOM 705 C C . ARG A 1 91 ? -10.518 2.059 14.818 1.00 83.88 91 ARG A C 1
ATOM 707 O O . ARG A 1 91 ? -11.389 1.704 14.039 1.00 83.88 91 ARG A O 1
ATOM 714 N N . ALA A 1 92 ? -10.481 1.659 16.089 1.00 82.19 92 ALA A N 1
ATOM 715 C CA . ALA A 1 92 ? -11.467 0.729 16.636 1.00 82.19 92 ALA A CA 1
ATOM 716 C C . ALA A 1 92 ? -12.890 1.310 16.593 1.00 82.19 92 ALA A C 1
ATOM 718 O O . ALA A 1 92 ? -13.823 0.603 16.230 1.00 82.19 92 ALA A O 1
ATOM 719 N N . ALA A 1 93 ? -13.044 2.604 16.898 1.00 86.69 93 ALA A N 1
ATOM 720 C CA . ALA A 1 93 ? -14.326 3.290 16.775 1.00 86.69 93 ALA A CA 1
ATOM 721 C C . ALA A 1 93 ? -14.834 3.311 15.323 1.00 86.69 93 ALA A C 1
ATOM 723 O O . ALA A 1 93 ? -16.000 2.996 15.101 1.00 86.69 93 ALA A O 1
ATOM 724 N N . LEU A 1 94 ? -13.965 3.629 14.351 1.00 82.44 94 LEU A N 1
ATOM 725 C CA . LEU A 1 94 ? -14.319 3.661 12.928 1.00 82.44 94 LEU A CA 1
ATOM 726 C C . LEU A 1 94 ? -14.716 2.274 12.408 1.00 82.44 94 LEU A C 1
ATOM 728 O O . LEU A 1 94 ? -15.757 2.151 11.786 1.00 82.44 94 LEU A O 1
ATOM 732 N N . LEU A 1 95 ? -13.940 1.225 12.703 1.00 78.19 95 LEU A N 1
ATOM 733 C CA . LEU A 1 95 ? -14.242 -0.135 12.239 1.00 78.19 95 LEU A CA 1
ATOM 734 C C . LEU A 1 95 ? -15.569 -0.653 12.814 1.00 78.19 95 LEU A C 1
ATOM 736 O O . LEU A 1 95 ? -16.404 -1.167 12.079 1.00 78.19 95 LEU A O 1
ATOM 740 N N . LEU A 1 96 ? -15.802 -0.485 14.118 1.00 80.94 96 LEU A N 1
ATOM 741 C CA . LEU A 1 96 ? -17.039 -0.965 14.738 1.00 80.94 96 LEU A CA 1
ATOM 742 C C . LEU A 1 96 ? -18.275 -0.203 14.231 1.00 80.94 96 LEU A C 1
ATOM 744 O O . LEU A 1 96 ? -19.324 -0.812 14.040 1.00 80.94 96 LEU A O 1
ATOM 748 N N . ALA A 1 97 ? -18.166 1.109 14.010 1.00 82.31 97 ALA A N 1
ATOM 749 C CA . ALA A 1 97 ? -19.290 1.918 13.543 1.00 82.31 97 ALA A CA 1
ATOM 750 C C . ALA A 1 97 ? -19.528 1.788 12.031 1.00 82.31 97 ALA A C 1
ATOM 752 O O . ALA A 1 97 ? -20.645 1.489 11.617 1.00 82.31 97 ALA A O 1
ATOM 753 N N . ASP A 1 98 ? -18.485 1.987 11.224 1.00 74.94 98 ASP A N 1
ATOM 754 C CA . ASP A 1 98 ? -18.602 2.176 9.774 1.00 74.94 98 ASP A CA 1
ATOM 755 C C . ASP A 1 98 ? -18.434 0.855 8.991 1.00 74.94 98 ASP A C 1
ATOM 757 O O . ASP A 1 98 ? -18.907 0.779 7.867 1.00 74.94 98 ASP A O 1
ATOM 761 N N . VAL A 1 99 ? -17.830 -0.201 9.569 1.00 71.19 99 VAL A N 1
ATOM 762 C CA . VAL A 1 99 ? -17.765 -1.548 8.944 1.00 71.19 99 VAL A CA 1
ATOM 763 C C . VAL A 1 99 ? -18.773 -2.501 9.573 1.00 71.19 99 VAL A C 1
ATOM 765 O O . VAL A 1 99 ? -19.525 -3.169 8.874 1.00 71.19 99 VAL A O 1
ATOM 768 N N . CYS A 1 100 ? -18.807 -2.583 10.906 1.00 72.38 100 CYS A N 1
ATOM 769 C CA . CYS A 1 100 ? -19.712 -3.510 11.591 1.00 72.38 100 CYS A CA 1
ATOM 770 C C . CYS A 1 100 ? -21.136 -2.952 11.774 1.00 72.38 100 CYS A C 1
ATOM 772 O O . CYS A 1 100 ? -22.002 -3.671 12.272 1.00 72.38 100 CYS A O 1
ATOM 774 N N . GLY A 1 101 ? -21.383 -1.683 11.427 1.00 73.62 101 GLY A N 1
ATOM 775 C CA . GLY A 1 101 ? -22.702 -1.048 11.511 1.00 73.62 101 GLY A CA 1
ATOM 776 C C . GLY A 1 101 ? -23.198 -0.778 12.938 1.00 73.62 101 GLY A C 1
ATOM 777 O O . GLY A 1 101 ? -24.405 -0.660 13.162 1.00 73.62 101 GLY A O 1
ATOM 778 N N . TRP A 1 102 ? -22.311 -0.728 13.939 1.00 84.56 102 TRP A N 1
ATOM 779 C CA . TRP A 1 102 ? -22.724 -0.563 15.337 1.00 84.56 102 TRP A CA 1
ATOM 780 C C . TRP A 1 102 ? -23.083 0.881 15.665 1.00 84.56 102 TRP A C 1
ATOM 782 O O . TRP A 1 102 ? -22.433 1.838 15.245 1.00 84.56 102 TRP A O 1
ATOM 792 N N . ARG A 1 103 ? -24.092 1.052 16.522 1.00 88.44 103 ARG A N 1
ATOM 793 C CA . ARG A 1 103 ? -24.471 2.377 17.022 1.00 88.44 103 ARG A CA 1
ATOM 794 C C . ARG A 1 103 ? -23.454 2.860 18.053 1.00 88.44 103 ARG A C 1
ATOM 796 O O . ARG A 1 103 ? -22.932 2.067 18.836 1.00 88.44 103 ARG A O 1
ATOM 803 N N . ALA A 1 104 ? -23.250 4.176 18.132 1.00 87.94 104 ALA A N 1
ATOM 804 C CA . ALA A 1 104 ? -22.297 4.793 19.060 1.00 87.94 104 ALA A CA 1
ATOM 805 C C . ALA A 1 104 ? -22.393 4.293 20.523 1.00 87.94 104 ALA A C 1
ATOM 807 O O . ALA A 1 104 ? -21.337 4.091 21.119 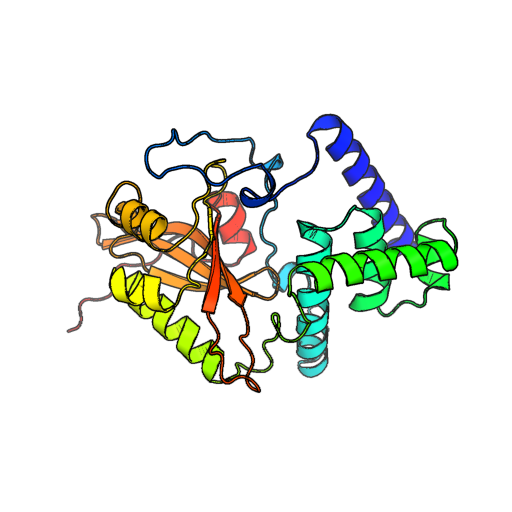1.00 87.94 104 ALA A O 1
ATOM 808 N N . PRO A 1 105 ? -23.583 4.014 21.103 1.00 91.31 105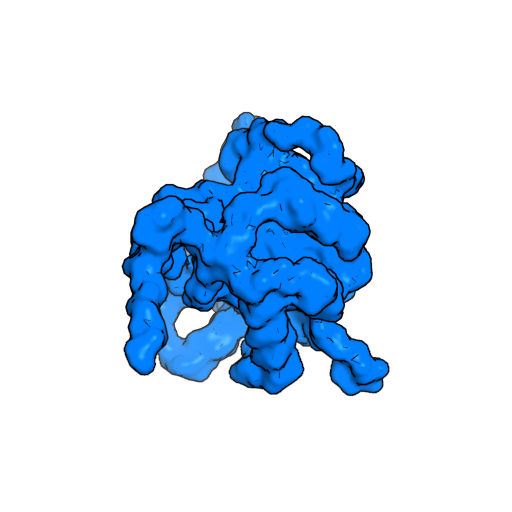 PRO A N 1
ATOM 809 C CA . PRO A 1 105 ? -23.674 3.409 22.435 1.00 91.31 105 PRO A CA 1
ATOM 810 C C . PRO A 1 105 ? -23.056 2.007 22.526 1.00 91.31 105 PRO A C 1
ATOM 812 O O . PRO A 1 105 ? -22.296 1.733 23.444 1.00 91.31 105 PRO A O 1
ATOM 815 N N . GLN A 1 106 ? -23.293 1.141 21.537 1.00 88.25 106 GLN A N 1
ATOM 816 C CA . GLN A 1 106 ? -22.735 -0.219 21.512 1.00 88.25 106 GLN A CA 1
ATOM 817 C C . GLN A 1 106 ? -21.206 -0.197 21.370 1.00 88.25 106 GLN A C 1
ATOM 819 O O . GLN A 1 106 ? -20.494 -1.003 21.976 1.00 88.25 106 GLN A O 1
ATOM 824 N N . VAL A 1 107 ? -20.692 0.750 20.580 1.00 89.12 107 VAL A N 1
ATOM 825 C CA . VAL A 1 107 ? -19.250 0.985 20.437 1.00 89.12 107 VAL A CA 1
ATOM 826 C C . VAL A 1 107 ? -18.659 1.520 21.743 1.00 89.12 107 VAL A C 1
ATOM 828 O O . VAL A 1 107 ? -17.602 1.059 22.165 1.00 89.12 107 VAL A O 1
ATOM 831 N N . ALA A 1 108 ? -19.343 2.457 22.402 1.00 90.19 108 ALA A N 1
ATOM 832 C CA . ALA A 1 108 ? -18.908 3.045 23.665 1.00 90.19 108 ALA A CA 1
ATOM 833 C C . ALA A 1 108 ? -18.790 1.991 24.773 1.00 90.19 108 ALA A C 1
ATOM 835 O O . ALA A 1 108 ? -17.742 1.907 25.411 1.00 90.19 108 ALA A O 1
ATOM 836 N N . ASP A 1 109 ? -19.797 1.126 24.909 1.00 88.00 109 ASP A N 1
ATOM 837 C CA . ASP A 1 109 ? -19.781 0.003 25.853 1.00 88.00 109 ASP A CA 1
ATOM 838 C C . ASP A 1 109 ? -18.624 -0.965 25.573 1.00 88.00 109 ASP A C 1
ATOM 840 O O . ASP A 1 109 ? -17.993 -1.496 26.486 1.00 88.00 109 ASP A O 1
ATOM 844 N N . THR A 1 110 ? -18.315 -1.191 24.296 1.00 87.56 110 THR A N 1
ATOM 845 C CA . THR A 1 110 ? -17.257 -2.122 23.878 1.00 87.56 110 THR A CA 1
ATOM 846 C C . THR A 1 110 ? -15.862 -1.555 24.096 1.00 87.56 110 THR A C 1
ATOM 848 O O . THR A 1 110 ? -14.946 -2.297 24.445 1.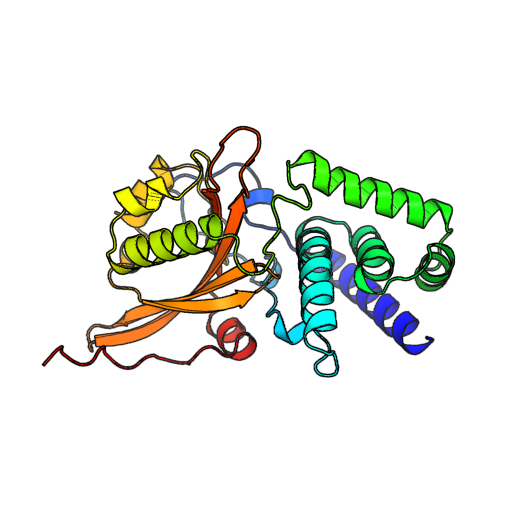00 87.56 110 THR A O 1
ATOM 851 N N . LEU A 1 111 ? -15.694 -0.248 23.900 1.00 87.00 111 LEU A N 1
ATOM 852 C CA . LEU A 1 111 ? -14.426 0.455 24.094 1.00 87.00 111 LEU A CA 1
ATOM 853 C C . LEU A 1 111 ? -14.274 1.040 25.507 1.00 87.00 111 LEU A C 1
ATOM 855 O O . LEU A 1 111 ? -13.323 1.791 25.735 1.00 87.00 111 LEU A O 1
ATOM 859 N N . GLU A 1 112 ? -15.188 0.700 26.425 1.00 87.56 112 GLU A N 1
ATOM 860 C CA . GLU A 1 112 ? -15.234 1.167 27.818 1.00 87.56 112 GLU A CA 1
ATOM 861 C C . GLU A 1 112 ? -15.091 2.702 27.903 1.00 87.56 112 GLU A C 1
ATOM 863 O O . GLU A 1 112 ? -14.238 3.258 28.597 1.00 87.56 112 GLU A O 1
ATOM 868 N N . THR A 1 113 ? -15.902 3.408 27.114 1.00 92.12 113 THR A N 1
ATOM 869 C CA . THR A 1 113 ? -15.886 4.871 26.997 1.00 92.12 113 THR A CA 1
ATOM 870 C C . THR A 1 113 ? -17.305 5.431 26.875 1.00 92.12 113 THR A C 1
ATOM 872 O O . THR A 1 113 ? -18.278 4.720 27.092 1.00 92.12 113 THR A O 1
ATOM 875 N N . THR A 1 114 ? -17.455 6.721 26.567 1.00 93.75 114 THR A N 1
ATOM 876 C CA . THR A 1 114 ? -18.771 7.362 26.436 1.00 93.75 114 THR A CA 1
ATOM 877 C C . THR A 1 114 ? -19.193 7.497 24.969 1.00 93.75 114 THR A C 1
ATOM 879 O O . THR A 1 114 ? -18.337 7.671 24.095 1.00 93.75 114 THR A O 1
ATOM 882 N N . PRO A 1 115 ? -20.505 7.512 24.661 1.00 93.88 115 PRO A N 1
ATOM 883 C CA . PRO A 1 115 ? -20.987 7.787 23.304 1.00 93.88 115 PRO A CA 1
ATOM 884 C C . PRO A 1 115 ? -20.463 9.119 22.744 1.00 93.88 115 PRO A C 1
ATOM 886 O O . PRO A 1 115 ? -20.137 9.217 21.563 1.00 93.88 115 PRO A O 1
ATOM 889 N N . ALA A 1 116 ? -20.302 10.132 23.603 1.00 92.19 116 ALA A N 1
ATOM 890 C CA . ALA A 1 116 ? -19.708 11.415 23.232 1.00 92.19 116 ALA A CA 1
ATOM 891 C C . ALA A 1 116 ? -18.238 11.273 22.793 1.00 92.19 116 ALA A C 1
ATOM 893 O O . ALA A 1 116 ? -17.838 11.836 21.772 1.00 92.19 116 ALA A O 1
ATOM 894 N N . ALA A 1 117 ? -17.440 10.479 23.516 1.00 90.00 117 ALA A N 1
ATOM 895 C CA . ALA A 1 117 ? -16.059 10.192 23.142 1.00 90.00 117 ALA A CA 1
ATOM 896 C C . ALA A 1 117 ? -15.968 9.424 21.813 1.00 90.00 117 ALA A C 1
ATOM 898 O O . ALA A 1 117 ? -15.092 9.735 21.001 1.00 90.00 117 ALA A O 1
ATOM 899 N N . ILE A 1 118 ? -16.891 8.487 21.554 1.00 92.94 118 ILE A N 1
ATOM 900 C CA . ILE A 1 118 ? -16.994 7.781 20.266 1.00 92.94 118 ILE A CA 1
ATOM 901 C C . ILE A 1 118 ? -17.315 8.748 19.129 1.00 92.94 118 ILE A C 1
ATOM 903 O O . ILE A 1 118 ? -16.585 8.778 18.142 1.00 92.94 118 ILE A O 1
ATOM 907 N N . ASN A 1 119 ? -18.335 9.592 19.280 1.00 90.38 119 ASN A N 1
ATOM 908 C CA . ASN A 1 119 ? -18.699 10.573 18.254 1.00 90.38 119 ASN A CA 1
ATOM 909 C C . ASN A 1 119 ? -17.541 11.532 17.950 1.00 90.38 119 ASN A C 1
ATOM 911 O O . ASN A 1 119 ? -17.240 11.804 16.790 1.00 90.38 119 ASN A O 1
ATOM 915 N N . SER A 1 120 ? -16.825 11.978 18.984 1.00 90.25 120 SER A N 1
ATOM 916 C CA . SER A 1 120 ? -15.636 12.817 18.829 1.00 90.25 120 SER A CA 1
ATOM 917 C C . SER A 1 120 ? -14.480 12.077 18.136 1.00 90.25 120 SER A C 1
ATOM 919 O O . SER A 1 120 ? -13.773 12.651 17.306 1.00 90.25 120 SER A O 1
ATOM 921 N N . ALA A 1 121 ? -14.277 10.791 18.441 1.00 87.00 121 ALA A N 1
ATOM 922 C CA . ALA A 1 121 ? -13.278 9.958 17.777 1.00 87.00 121 ALA A CA 1
ATOM 923 C C . ALA A 1 121 ? -13.603 9.741 16.292 1.00 87.00 121 ALA A C 1
ATOM 925 O O . ALA A 1 121 ? -12.705 9.886 15.467 1.00 87.00 121 ALA A O 1
ATOM 926 N N . LEU A 1 122 ? -14.868 9.472 15.957 1.00 86.00 122 LEU A N 1
ATOM 927 C CA . LEU A 1 122 ? -15.348 9.344 14.578 1.00 86.00 122 LEU A CA 1
ATOM 928 C C . LEU A 1 122 ? -15.229 10.664 13.812 1.00 86.00 122 LEU A C 1
ATOM 930 O O . LEU A 1 122 ? -14.781 10.669 12.668 1.00 86.00 122 LEU A O 1
ATOM 934 N N . GLN A 1 123 ? -15.563 11.794 14.442 1.00 84.62 123 GLN A N 1
ATOM 935 C CA . GLN A 1 123 ? -15.393 13.114 13.834 1.00 84.62 123 GLN A CA 1
ATOM 936 C C . GLN A 1 123 ? -13.926 13.368 13.474 1.00 84.62 123 GLN A C 1
ATOM 938 O O . GLN A 1 123 ? -13.636 13.754 12.345 1.00 84.62 123 GLN A O 1
ATOM 943 N N . ARG A 1 124 ? -12.995 13.121 14.407 1.00 83.50 124 ARG A N 1
ATOM 944 C CA . ARG A 1 124 ? -11.556 13.269 14.144 1.00 83.50 124 ARG A CA 1
ATOM 945 C C . ARG A 1 124 ? -11.069 12.303 13.071 1.00 83.50 124 ARG A C 1
ATOM 947 O O . ARG A 1 124 ? -10.349 12.730 12.182 1.00 83.50 124 ARG A O 1
ATOM 954 N N . ALA A 1 125 ? -11.502 11.044 13.118 1.00 77.94 125 ALA A N 1
ATOM 955 C CA . ALA A 1 125 ? -11.163 10.051 12.105 1.00 77.94 125 ALA A CA 1
ATOM 956 C C . ALA A 1 125 ? -11.575 10.515 10.698 1.00 77.94 125 ALA A C 1
ATOM 958 O O . ALA A 1 125 ? -10.765 10.514 9.775 1.00 77.94 125 ALA A O 1
ATOM 959 N N . ARG A 1 126 ? -12.813 10.999 10.554 1.00 77.50 126 ARG A N 1
ATOM 960 C CA . ARG A 1 126 ? -13.351 11.526 9.291 1.00 77.50 126 ARG A CA 1
ATOM 961 C C . ARG A 1 126 ? -12.703 12.848 8.877 1.00 77.50 126 ARG A C 1
ATOM 963 O O . ARG A 1 126 ? -12.569 13.103 7.687 1.00 77.50 126 ARG A O 1
ATOM 970 N N . ALA A 1 127 ? -12.283 13.683 9.825 1.00 75.19 127 ALA A N 1
ATOM 971 C CA . ALA A 1 127 ? -11.534 14.902 9.531 1.00 75.19 127 ALA A CA 1
ATOM 972 C C . ALA A 1 127 ? -10.130 14.591 8.992 1.00 75.19 127 ALA A C 1
ATOM 974 O O . ALA A 1 127 ? -9.731 15.185 7.996 1.00 75.19 127 ALA A O 1
ATOM 975 N N . THR A 1 128 ? -9.423 13.621 9.584 1.00 71.94 128 THR A N 1
ATOM 976 C CA . THR A 1 128 ? -8.138 13.124 9.065 1.00 71.94 128 THR A CA 1
ATOM 977 C C . THR A 1 128 ? -8.276 12.612 7.632 1.00 71.94 128 THR A C 1
ATOM 979 O O . THR A 1 128 ? -7.386 12.854 6.824 1.00 71.94 128 THR A O 1
ATOM 982 N N . LEU A 1 129 ? -9.401 11.965 7.306 1.00 64.81 129 LEU A N 1
ATOM 983 C CA . LEU A 1 129 ? -9.706 11.531 5.940 1.00 64.81 129 LEU A CA 1
ATOM 984 C C . LEU A 1 129 ? -9.937 12.712 4.992 1.00 64.81 129 LEU A C 1
ATOM 986 O O . LEU A 1 129 ? -9.356 12.778 3.923 1.00 64.81 129 LEU A O 1
ATOM 990 N N . ARG A 1 130 ? -10.731 13.706 5.394 1.00 62.62 130 ARG A N 1
ATOM 991 C CA . ARG A 1 130 ? -11.012 14.871 4.537 1.00 62.62 130 ARG A CA 1
ATOM 992 C C . ARG A 1 130 ? -9.788 15.754 4.287 1.00 62.62 130 ARG A C 1
ATOM 994 O O . ARG A 1 130 ? -9.657 16.299 3.204 1.00 62.62 130 ARG A O 1
ATOM 1001 N N . ALA A 1 131 ? -8.907 15.909 5.275 1.00 58.94 131 ALA A N 1
ATOM 1002 C CA . ALA A 1 131 ? -7.777 16.841 5.217 1.00 58.94 131 ALA A CA 1
ATOM 1003 C C . ALA A 1 131 ? -6.678 16.466 4.204 1.00 58.94 131 ALA A C 1
ATOM 1005 O O . ALA A 1 131 ? -5.760 17.255 3.999 1.00 58.94 131 ALA A O 1
ATOM 1006 N N . ARG A 1 132 ? -6.732 15.275 3.599 1.00 54.12 132 ARG A N 1
ATOM 1007 C CA . ARG A 1 132 ? -5.768 14.826 2.583 1.00 54.12 132 ARG A CA 1
ATOM 1008 C C . ARG A 1 132 ? -6.385 14.672 1.180 1.00 54.12 132 ARG A C 1
ATOM 1010 O O . ARG A 1 132 ? -5.808 13.967 0.368 1.00 54.12 132 ARG A O 1
ATOM 1017 N N . ASP A 1 133 ? -7.532 15.314 0.908 1.00 48.81 133 ASP A N 1
ATOM 1018 C CA . ASP A 1 133 ? -8.345 15.159 -0.328 1.00 48.81 133 ASP A CA 1
ATOM 1019 C C . ASP A 1 133 ? -8.791 13.718 -0.620 1.00 48.81 133 ASP A C 1
ATOM 1021 O O . ASP A 1 133 ? -9.185 13.309 -1.709 1.00 48.81 133 ASP A O 1
ATOM 1025 N N . GLU A 1 134 ? -8.835 12.942 0.446 1.00 49.03 134 GLU A N 1
ATOM 1026 C CA . GLU A 1 134 ? -9.188 11.542 0.468 1.00 49.03 134 GLU A CA 1
ATOM 1027 C C . GLU A 1 134 ? -10.702 11.424 0.714 1.00 49.03 134 GLU A C 1
ATOM 1029 O O . GLU A 1 134 ? -11.185 10.993 1.765 1.00 49.03 134 GLU A O 1
ATOM 1034 N N . THR A 1 135 ? -11.495 11.893 -0.255 1.00 38.66 135 THR A N 1
ATOM 1035 C CA . THR A 1 135 ? -12.955 11.723 -0.222 1.00 38.66 135 THR A CA 1
ATOM 1036 C C . THR A 1 135 ? -13.342 10.271 -0.528 1.00 38.66 135 THR A C 1
ATOM 1038 O O . THR A 1 135 ? -12.619 9.582 -1.242 1.00 38.66 135 THR A O 1
ATOM 1041 N N . PRO A 1 136 ? -14.513 9.780 -0.072 1.00 38.28 136 PRO A N 1
ATOM 1042 C CA . PRO A 1 136 ? -15.029 8.458 -0.453 1.00 38.28 136 PRO A CA 1
ATOM 1043 C C . PRO A 1 136 ? -15.092 8.213 -1.974 1.00 38.28 136 PRO A C 1
ATOM 1045 O O . PRO A 1 136 ? -15.130 7.063 -2.399 1.00 38.28 136 PRO A O 1
ATOM 1048 N N . ALA A 1 137 ? -15.093 9.283 -2.780 1.00 36.56 137 ALA A N 1
ATOM 1049 C CA . ALA A 1 137 ? -14.986 9.242 -4.236 1.00 36.56 137 ALA A CA 1
ATOM 1050 C C . ALA A 1 137 ? -13.557 8.936 -4.729 1.00 36.56 137 ALA A C 1
ATOM 1052 O O . ALA A 1 137 ? -13.404 8.169 -5.670 1.00 36.56 137 ALA A O 1
ATOM 1053 N N . SER A 1 138 ? -12.522 9.435 -4.043 1.00 39.22 138 SER A N 1
ATOM 1054 C CA . SER A 1 138 ? -11.109 9.167 -4.364 1.00 39.22 138 SER A CA 1
ATOM 1055 C C . SER A 1 138 ? -10.688 7.714 -4.057 1.00 39.22 138 SER A C 1
ATOM 1057 O O . SER A 1 138 ? -9.650 7.239 -4.501 1.00 39.22 138 SER A O 1
ATOM 1059 N N . PHE A 1 139 ? -11.533 6.952 -3.345 1.00 40.47 139 PHE A N 1
ATOM 1060 C CA . PHE A 1 139 ? -11.308 5.532 -3.040 1.00 40.47 139 PHE A CA 1
ATOM 1061 C C . PHE A 1 139 ? -12.338 4.575 -3.634 1.00 40.47 139 PHE A C 1
ATOM 1063 O O . PHE A 1 139 ? -12.325 3.399 -3.272 1.00 40.47 139 PHE A O 1
ATOM 1070 N N . ALA A 1 140 ? -13.222 5.017 -4.524 1.00 37.97 140 ALA A N 1
ATOM 1071 C CA . ALA A 1 140 ? -14.150 4.096 -5.166 1.00 37.97 140 ALA A CA 1
ATOM 1072 C C . ALA A 1 140 ? -13.399 3.155 -6.130 1.00 37.97 140 ALA A C 1
ATOM 1074 O O . ALA A 1 140 ? -12.497 3.556 -6.861 1.00 37.97 140 ALA A O 1
ATOM 1075 N N . PRO A 1 141 ? -13.786 1.878 -6.142 1.00 39.28 141 PRO A N 1
ATOM 1076 C CA . PRO A 1 141 ? -14.278 1.327 -7.379 1.00 39.28 141 PRO A CA 1
ATOM 1077 C C . PRO A 1 141 ? -15.656 0.769 -7.061 1.00 39.28 141 PRO A C 1
ATOM 1079 O O . PRO A 1 141 ? -15.791 -0.274 -6.419 1.00 39.28 141 PRO A O 1
ATOM 1082 N N . ASP A 1 142 ? -16.670 1.447 -7.586 1.00 42.66 142 ASP A N 1
ATOM 1083 C CA . ASP A 1 142 ? -17.768 0.709 -8.210 1.00 42.66 142 ASP A CA 1
ATOM 1084 C C . ASP A 1 142 ? -17.172 -0.282 -9.245 1.00 42.66 142 ASP A C 1
ATOM 1086 O O . ASP A 1 142 ? -15.985 -0.154 -9.584 1.00 42.66 142 ASP A O 1
ATOM 1090 N N . PRO A 1 143 ? -17.917 -1.289 -9.748 1.00 46.78 143 PRO A N 1
ATOM 1091 C CA . PRO A 1 143 ? -17.471 -2.094 -10.891 1.00 46.78 143 PRO A CA 1
ATOM 1092 C C . PRO A 1 143 ? -16.800 -1.176 -11.915 1.00 46.78 143 PRO A C 1
ATOM 1094 O O . PRO A 1 143 ? -17.438 -0.230 -12.365 1.00 46.78 143 PRO A O 1
ATOM 1097 N N . LEU A 1 144 ? -15.487 -1.396 -12.111 1.00 52.50 144 LEU A N 1
ATOM 1098 C CA . LEU A 1 144 ? -14.505 -0.405 -12.571 1.00 52.50 144 LEU A CA 1
ATOM 1099 C C . LEU A 1 144 ? -15.153 0.693 -13.407 1.00 52.50 144 LEU A C 1
ATOM 1101 O O . LEU A 1 144 ? -15.563 0.432 -14.539 1.00 52.50 144 LEU A O 1
ATOM 1105 N N . GLU A 1 145 ? -15.207 1.916 -12.875 1.00 60.34 145 GLU A N 1
ATOM 1106 C CA . GLU A 1 145 ? -15.461 3.054 -13.746 1.00 60.34 145 GLU A CA 1
ATOM 1107 C C . GLU A 1 145 ? -14.470 2.930 -14.926 1.00 60.34 145 GLU A C 1
ATOM 1109 O O . GLU A 1 145 ? -13.273 2.727 -14.682 1.00 60.34 145 GLU A O 1
ATOM 1114 N N . PRO A 1 146 ? -14.921 2.945 -16.193 1.00 65.88 146 PRO A N 1
ATOM 1115 C CA . PRO A 1 146 ? -14.074 2.577 -17.333 1.00 65.88 146 PRO A CA 1
ATOM 1116 C C . PRO A 1 146 ? -12.767 3.379 -17.447 1.00 65.88 146 PRO A C 1
ATOM 1118 O O . PRO A 1 146 ? -11.818 2.959 -18.103 1.00 65.88 146 PRO A O 1
ATOM 1121 N N . THR A 1 147 ? -12.710 4.556 -16.832 1.00 72.00 147 THR A N 1
ATOM 1122 C CA . THR A 1 147 ? -11.520 5.400 -16.642 1.00 72.00 147 THR A CA 1
ATOM 1123 C C . THR A 1 147 ? -10.453 4.734 -15.767 1.00 72.00 147 THR A C 1
ATOM 1125 O O . THR A 1 147 ? -9.293 4.674 -16.165 1.00 72.00 147 THR A O 1
ATOM 1128 N N . HIS A 1 148 ? -10.831 4.165 -14.622 1.00 76.81 148 HIS A N 1
ATOM 1129 C CA . HIS A 1 148 ? -9.922 3.471 -13.709 1.00 76.81 148 HIS A CA 1
ATOM 1130 C C . HIS A 1 148 ? -9.356 2.179 -14.304 1.00 76.81 148 HIS A C 1
ATOM 1132 O O . HIS A 1 148 ? -8.180 1.883 -14.104 1.00 76.81 148 HIS A O 1
ATOM 1138 N N . ALA A 1 149 ? -10.169 1.419 -15.047 1.00 78.56 149 ALA A N 1
ATOM 1139 C CA . ALA A 1 149 ? -9.687 0.229 -15.754 1.00 78.56 149 ALA A CA 1
ATOM 1140 C C . ALA A 1 149 ? -8.598 0.603 -16.765 1.00 78.56 149 ALA A C 1
ATOM 1142 O O . ALA A 1 149 ? -7.498 0.067 -16.711 1.00 78.56 149 ALA A O 1
ATOM 1143 N N . ARG A 1 150 ? -8.871 1.615 -17.600 1.00 86.31 150 ARG A N 1
ATOM 1144 C CA . ARG A 1 150 ? -7.912 2.118 -18.590 1.00 86.31 150 ARG A CA 1
ATOM 1145 C C . ARG A 1 150 ? -6.617 2.624 -17.959 1.00 86.31 150 ARG A C 1
ATOM 1147 O O . ARG A 1 150 ? -5.553 2.359 -18.504 1.00 86.31 150 ARG A O 1
ATOM 1154 N N . LEU A 1 151 ? -6.692 3.315 -16.818 1.00 90.25 151 LEU A N 1
ATOM 1155 C CA . LEU A 1 151 ? -5.504 3.764 -16.085 1.00 90.25 151 LEU A CA 1
ATOM 1156 C C . LEU A 1 151 ? -4.630 2.579 -15.646 1.00 90.25 151 LEU A C 1
ATOM 1158 O O . LEU A 1 151 ? -3.411 2.624 -15.783 1.00 90.25 151 LEU A O 1
ATOM 1162 N N . LEU A 1 152 ? -5.250 1.521 -15.122 1.00 89.25 152 LEU A N 1
ATOM 1163 C CA . LEU A 1 152 ? -4.542 0.323 -14.673 1.00 89.25 152 LEU A CA 1
ATOM 1164 C C . LEU A 1 152 ? -3.957 -0.466 -15.842 1.00 89.25 152 LEU A C 1
ATOM 1166 O O . LEU A 1 152 ? -2.815 -0.905 -15.750 1.00 89.25 152 LEU A O 1
ATOM 1170 N N . ASP A 1 153 ? -4.701 -0.605 -16.937 1.00 90.25 153 ASP A N 1
ATOM 1171 C CA . ASP A 1 153 ? -4.216 -1.266 -18.149 1.00 90.25 153 ASP A CA 1
ATOM 1172 C C . ASP A 1 153 ? -3.018 -0.509 -18.737 1.00 90.25 153 ASP A C 1
ATOM 1174 O O . ASP A 1 153 ? -2.006 -1.122 -19.074 1.00 90.25 153 ASP A O 1
ATOM 1178 N N . ALA A 1 154 ? -3.087 0.827 -18.785 1.00 94.56 154 ALA A N 1
ATOM 1179 C CA . ALA A 1 154 ? -1.979 1.674 -19.219 1.00 94.56 154 ALA A CA 1
ATOM 1180 C C . ALA A 1 154 ? -0.762 1.550 -18.290 1.00 94.56 154 ALA A C 1
ATOM 1182 O O . ALA A 1 154 ? 0.363 1.415 -18.769 1.00 94.56 154 ALA A O 1
ATOM 1183 N N . TYR A 1 155 ? -0.979 1.525 -16.971 1.00 95.31 155 TYR A N 1
ATOM 1184 C CA . TYR A 1 155 ? 0.083 1.287 -15.994 1.00 95.31 155 TYR A CA 1
ATOM 1185 C C . TYR A 1 155 ? 0.766 -0.069 -16.209 1.00 95.31 155 TYR A C 1
ATOM 1187 O O . TYR A 1 155 ? 1.993 -0.130 -16.265 1.00 95.31 155 TYR A O 1
ATOM 1195 N N . VAL A 1 156 ? -0.010 -1.150 -16.351 1.00 94.50 156 VAL A N 1
ATOM 1196 C CA . VAL A 1 156 ? 0.534 -2.498 -16.569 1.00 94.50 156 VAL A CA 1
ATOM 1197 C C . VAL A 1 156 ? 1.307 -2.550 -17.882 1.00 94.50 156 VAL A C 1
ATOM 1199 O O . VAL A 1 156 ? 2.449 -3.002 -17.887 1.00 94.50 156 VAL A O 1
ATOM 1202 N N . ALA A 1 157 ? 0.733 -2.027 -18.969 1.00 95.56 157 ALA A N 1
ATOM 1203 C CA . ALA A 1 157 ? 1.383 -1.994 -20.274 1.00 95.56 157 ALA A CA 1
ATOM 1204 C C . ALA A 1 157 ? 2.717 -1.233 -20.229 1.00 95.56 157 ALA A C 1
ATOM 1206 O O . ALA A 1 157 ? 3.734 -1.759 -20.679 1.00 95.56 157 ALA A O 1
ATOM 1207 N N . ALA A 1 158 ? 2.738 -0.037 -19.632 1.00 97.25 158 ALA A N 1
ATOM 1208 C CA . ALA A 1 158 ? 3.953 0.758 -19.487 1.00 97.25 158 ALA A CA 1
ATOM 1209 C C . ALA A 1 158 ? 5.005 0.050 -18.617 1.00 97.25 158 ALA A C 1
ATOM 1211 O O . ALA A 1 158 ? 6.184 -0.003 -18.971 1.00 97.25 158 ALA A O 1
ATOM 1212 N N . PHE A 1 159 ? 4.585 -0.545 -17.496 1.00 96.50 159 PHE A N 1
ATOM 1213 C CA . PHE A 1 159 ? 5.490 -1.221 -16.570 1.00 96.50 159 PHE A CA 1
ATOM 1214 C C . PHE A 1 159 ? 6.115 -2.485 -17.181 1.00 96.50 159 PHE A C 1
ATOM 1216 O O . PHE A 1 159 ? 7.328 -2.680 -17.075 1.00 96.50 159 PHE A O 1
ATOM 1223 N N . GLU A 1 160 ? 5.316 -3.332 -17.837 1.00 95.25 160 GLU A N 1
ATOM 1224 C CA . GLU A 1 160 ? 5.790 -4.574 -18.464 1.00 95.25 160 GLU A CA 1
ATOM 1225 C C . GLU A 1 160 ? 6.642 -4.307 -19.715 1.00 95.25 160 GLU A C 1
ATOM 1227 O O . GLU A 1 160 ? 7.675 -4.957 -19.903 1.00 95.25 160 GLU A O 1
ATOM 1232 N N . ALA A 1 161 ? 6.282 -3.302 -20.525 1.00 96.25 161 ALA A N 1
ATOM 1233 C CA . ALA A 1 161 ? 7.102 -2.838 -21.650 1.00 96.25 161 ALA A CA 1
ATOM 1234 C C . ALA A 1 161 ? 8.383 -2.113 -21.201 1.00 96.25 161 ALA A C 1
ATOM 1236 O O . ALA A 1 161 ? 9.306 -1.914 -21.994 1.00 96.25 161 ALA A O 1
ATOM 1237 N N . TYR A 1 162 ? 8.460 -1.743 -19.921 1.00 97.06 162 TYR A N 1
ATOM 1238 C CA . TYR A 1 162 ? 9.503 -0.891 -19.363 1.00 97.06 162 TYR A CA 1
ATOM 1239 C C . TYR A 1 162 ? 9.612 0.478 -20.050 1.00 97.06 162 TYR A C 1
ATOM 1241 O O . TYR A 1 162 ? 10.707 1.033 -20.196 1.00 97.06 162 TYR A O 1
ATOM 1249 N N . ASP A 1 163 ? 8.465 1.008 -20.472 1.00 97.88 163 ASP A N 1
ATOM 1250 C CA . ASP A 1 163 ? 8.321 2.348 -21.021 1.00 97.88 163 ASP A CA 1
ATOM 1251 C C . ASP A 1 163 ? 8.175 3.336 -19.860 1.00 97.88 163 ASP A C 1
ATOM 1253 O O . ASP A 1 163 ? 7.112 3.481 -19.256 1.00 97.88 163 ASP A O 1
ATOM 1257 N N . ILE A 1 164 ? 9.290 3.970 -19.493 1.00 97.12 164 ILE A N 1
ATOM 1258 C CA . ILE A 1 164 ? 9.333 4.876 -18.341 1.00 97.12 164 ILE A CA 1
ATOM 1259 C C . ILE A 1 164 ? 8.586 6.180 -18.625 1.00 97.12 164 ILE A C 1
ATOM 1261 O O . ILE A 1 164 ? 8.091 6.794 -17.683 1.00 97.12 164 ILE A O 1
ATOM 1265 N N . ASP A 1 165 ? 8.472 6.581 -19.889 1.00 96.69 165 ASP A N 1
ATOM 1266 C CA . ASP A 1 165 ? 7.772 7.804 -20.269 1.00 96.69 165 ASP A CA 1
ATOM 1267 C C . ASP A 1 165 ? 6.262 7.588 -20.151 1.00 96.69 165 ASP A C 1
ATOM 1269 O O . ASP A 1 165 ? 5.599 8.301 -19.397 1.00 96.69 165 ASP A O 1
ATOM 1273 N N . ALA A 1 166 ? 5.749 6.504 -20.738 1.00 97.25 166 ALA A N 1
ATOM 1274 C CA . ALA A 1 166 ? 4.357 6.103 -20.552 1.00 97.25 166 ALA A CA 1
ATOM 1275 C C . ALA A 1 166 ? 4.029 5.797 -19.079 1.00 97.25 166 ALA A C 1
ATOM 1277 O O . ALA A 1 166 ? 2.911 6.039 -18.619 1.00 97.25 166 ALA A O 1
ATOM 1278 N N . LEU A 1 167 ? 5.002 5.278 -18.316 1.00 96.81 167 LEU A N 1
ATOM 1279 C CA . LEU A 1 167 ? 4.819 5.022 -16.894 1.00 96.81 167 LEU A CA 1
ATOM 1280 C C . LEU A 1 167 ? 4.611 6.325 -16.128 1.00 96.81 167 LEU A C 1
ATOM 1282 O O . LEU A 1 167 ? 3.683 6.375 -15.337 1.00 96.81 167 LEU A O 1
ATOM 1286 N N . VAL A 1 168 ? 5.437 7.361 -16.320 1.00 96.44 168 VAL A N 1
ATOM 1287 C CA . VAL A 1 168 ? 5.266 8.621 -15.572 1.00 96.44 168 VAL A CA 1
ATOM 1288 C C . VAL A 1 168 ? 3.997 9.376 -15.976 1.00 96.44 168 VAL A C 1
ATOM 1290 O O . VAL A 1 168 ? 3.395 10.011 -15.113 1.00 96.44 168 VAL A O 1
ATOM 1293 N N . ASP A 1 169 ? 3.527 9.228 -17.217 1.00 95.62 169 ASP A N 1
ATOM 1294 C CA . ASP A 1 169 ? 2.301 9.873 -17.714 1.00 95.62 169 ASP A CA 1
ATOM 1295 C C . ASP A 1 169 ? 1.028 9.434 -16.965 1.00 95.62 169 ASP A C 1
ATOM 1297 O O . ASP A 1 169 ? 0.090 10.221 -16.797 1.00 95.62 169 ASP A O 1
ATOM 1301 N N . VAL A 1 170 ? 0.988 8.191 -16.468 1.00 95.06 170 VAL A N 1
ATOM 1302 C CA . VAL A 1 170 ? -0.138 7.682 -15.659 1.00 95.06 170 VAL A CA 1
ATOM 1303 C C . VAL A 1 170 ? -0.027 8.036 -14.170 1.00 95.06 170 VAL A C 1
ATOM 1305 O O . VAL A 1 170 ? -0.975 7.836 -13.399 1.00 95.06 170 VAL A O 1
ATOM 1308 N N . LEU A 1 171 ? 1.117 8.572 -13.737 1.00 95.31 171 LEU A N 1
ATOM 1309 C CA . LEU A 1 171 ? 1.360 8.974 -12.354 1.00 95.31 171 LEU A CA 1
ATOM 1310 C C . LEU A 1 171 ? 0.977 10.438 -12.137 1.00 95.31 171 LEU A C 1
ATOM 1312 O O . LEU A 1 171 ? 1.115 11.287 -13.015 1.00 95.31 171 LEU A O 1
ATOM 1316 N N . ARG A 1 172 ? 0.567 10.765 -10.914 1.00 94.12 172 ARG A N 1
ATOM 1317 C CA . ARG A 1 172 ? 0.410 12.155 -10.478 1.00 94.12 172 ARG A CA 1
ATOM 1318 C C . ARG A 1 172 ? 1.775 12.854 -10.483 1.00 94.12 172 ARG A C 1
ATOM 1320 O O . ARG A 1 172 ? 2.788 12.216 -10.207 1.00 94.12 172 ARG A O 1
ATOM 1327 N N . GLU A 1 173 ? 1.809 14.156 -10.756 1.00 92.31 173 GLU A N 1
ATOM 1328 C CA . GLU A 1 173 ? 3.063 14.928 -10.851 1.00 92.31 173 GLU A CA 1
ATOM 1329 C C . GLU A 1 173 ? 3.951 14.780 -9.604 1.00 92.31 173 GLU A C 1
ATOM 1331 O O . GLU A 1 173 ? 5.170 14.653 -9.706 1.00 92.31 173 GLU A O 1
ATOM 1336 N N . ASP A 1 174 ? 3.337 14.719 -8.422 1.00 91.81 174 ASP A N 1
ATOM 1337 C CA . ASP A 1 174 ? 4.005 14.576 -7.130 1.00 91.81 174 ASP A CA 1
ATOM 1338 C C . ASP A 1 174 ? 3.921 13.146 -6.557 1.00 91.81 174 ASP A C 1
ATOM 1340 O O . ASP A 1 174 ? 3.964 12.968 -5.334 1.00 91.81 174 ASP A O 1
ATOM 1344 N N . VAL A 1 175 ? 3.793 12.139 -7.433 1.00 95.19 175 VAL A N 1
ATOM 1345 C CA . VAL A 1 175 ? 3.703 10.712 -7.084 1.00 95.19 175 VAL A CA 1
ATOM 1346 C C . VAL A 1 175 ? 4.765 10.295 -6.076 1.00 95.19 175 VAL A C 1
ATOM 1348 O O . VAL A 1 175 ? 5.910 10.738 -6.125 1.00 95.19 175 VAL A O 1
ATOM 1351 N N . THR A 1 176 ? 4.402 9.392 -5.173 1.00 95.31 176 THR A N 1
ATOM 1352 C CA . THR A 1 176 ? 5.342 8.823 -4.204 1.00 95.31 176 THR A CA 1
ATOM 1353 C C . THR A 1 176 ? 5.711 7.386 -4.552 1.00 95.31 176 THR A C 1
ATOM 1355 O O . THR A 1 176 ? 4.840 6.567 -4.849 1.00 95.31 176 THR A O 1
ATOM 1358 N N . LEU A 1 177 ? 7.005 7.072 -4.471 1.00 95.94 177 LEU A N 1
ATOM 1359 C CA . LEU A 1 177 ? 7.536 5.714 -4.609 1.00 95.94 177 LEU A CA 1
ATOM 1360 C C . LEU A 1 177 ? 8.274 5.324 -3.330 1.00 95.94 177 LEU A C 1
ATOM 1362 O O . LEU A 1 177 ? 9.143 6.051 -2.855 1.00 95.94 177 LEU A O 1
ATOM 1366 N N . CYS A 1 178 ? 7.953 4.158 -2.776 1.00 94.50 178 CYS A N 1
ATOM 1367 C CA . CYS A 1 178 ? 8.688 3.592 -1.648 1.00 94.50 178 CYS A CA 1
ATOM 1368 C C . CYS A 1 178 ? 8.726 2.067 -1.723 1.00 94.50 178 CYS A C 1
ATOM 1370 O O . CYS A 1 178 ? 7.880 1.444 -2.369 1.00 94.50 178 CYS A O 1
ATOM 1372 N N . MET A 1 179 ? 9.732 1.466 -1.084 1.00 94.81 179 MET A N 1
ATOM 1373 C CA . MET A 1 179 ? 9.978 0.025 -1.185 1.00 94.81 179 MET A CA 1
ATOM 1374 C C . MET A 1 179 ? 10.355 -0.590 0.177 1.00 94.81 179 MET A C 1
ATOM 1376 O O . MET A 1 179 ? 11.525 -0.919 0.397 1.00 94.81 179 MET A O 1
ATOM 1380 N N . PRO A 1 180 ? 9.417 -0.719 1.137 1.00 92.44 180 PRO A N 1
ATOM 1381 C CA . PRO A 1 180 ? 9.699 -1.384 2.408 1.00 92.44 180 PRO A CA 1
ATOM 1382 C C . PRO A 1 180 ? 10.373 -2.757 2.193 1.00 92.44 180 PRO A C 1
ATOM 1384 O O . PRO A 1 180 ? 9.877 -3.549 1.386 1.00 92.44 180 PRO A O 1
ATOM 1387 N N . PRO A 1 181 ? 11.484 -3.061 2.898 1.00 92.69 181 PRO A N 1
ATOM 1388 C CA . PRO A 1 181 ? 11.875 -2.488 4.188 1.00 92.69 181 PRO A CA 1
ATOM 1389 C C . PRO A 1 181 ? 12.804 -1.263 4.145 1.00 92.69 181 PRO A C 1
ATOM 1391 O O . PRO A 1 181 ? 13.268 -0.840 5.211 1.00 92.69 181 PRO A O 1
ATOM 1394 N N . TYR A 1 182 ? 13.098 -0.703 2.971 1.00 93.12 182 TYR A N 1
ATOM 1395 C CA . TYR A 1 182 ? 13.919 0.503 2.871 1.00 93.12 182 TYR A CA 1
ATOM 1396 C C . TYR A 1 182 ? 13.188 1.726 3.430 1.00 93.12 182 TYR A C 1
ATOM 1398 O O . TYR A 1 182 ? 11.986 1.886 3.218 1.00 93.12 182 TYR A O 1
ATOM 1406 N N . ASP A 1 183 ? 13.912 2.588 4.150 1.00 91.75 183 ASP A N 1
ATOM 1407 C CA . ASP A 1 183 ? 13.361 3.857 4.639 1.00 91.75 183 ASP A CA 1
ATOM 1408 C C . ASP A 1 183 ? 13.378 4.984 3.595 1.00 91.75 183 ASP A C 1
ATOM 1410 O O . ASP A 1 183 ? 12.692 5.989 3.790 1.00 91.75 183 ASP A O 1
ATOM 1414 N N . LEU A 1 184 ? 14.083 4.785 2.476 1.00 94.00 184 LEU A N 1
ATOM 1415 C CA . LEU A 1 184 ? 14.052 5.675 1.321 1.00 94.00 184 LEU A CA 1
ATOM 1416 C C . LEU A 1 184 ? 12.662 5.689 0.673 1.00 94.00 184 LEU A C 1
ATOM 1418 O O . LEU A 1 184 ? 12.085 4.647 0.343 1.00 94.00 184 LEU A O 1
ATOM 1422 N N . TRP A 1 185 ? 12.169 6.896 0.423 1.00 96.06 185 TRP A N 1
ATOM 1423 C CA . TRP A 1 185 ? 11.028 7.152 -0.440 1.00 96.06 185 TRP A CA 1
ATOM 1424 C C . TRP A 1 185 ? 11.312 8.380 -1.305 1.00 96.06 185 TRP A C 1
ATOM 1426 O O . TRP A 1 185 ? 12.014 9.298 -0.881 1.00 96.06 185 TRP A O 1
ATOM 1436 N N . LEU A 1 186 ? 10.779 8.364 -2.520 1.00 96.88 186 LEU A N 1
ATOM 1437 C CA . LEU A 1 186 ? 11.015 9.359 -3.560 1.00 96.88 186 LEU A CA 1
ATOM 1438 C C . LEU A 1 186 ? 9.718 10.083 -3.902 1.00 96.88 186 LEU A C 1
ATOM 1440 O O . LEU A 1 186 ? 8.627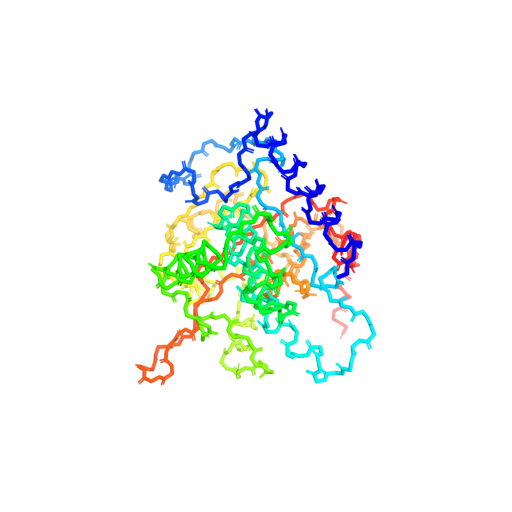 9.539 -3.683 1.00 96.88 186 LEU A O 1
ATOM 1444 N N . ARG A 1 187 ? 9.839 11.289 -4.466 1.00 97.00 187 ARG A N 1
ATOM 1445 C CA . ARG A 1 187 ? 8.686 12.094 -4.858 1.00 97.00 187 ARG A CA 1
ATOM 1446 C C . ARG A 1 187 ? 8.856 12.703 -6.245 1.00 97.00 187 ARG A C 1
ATOM 1448 O O . ARG A 1 187 ? 9.831 13.382 -6.526 1.00 97.00 187 ARG A O 1
ATOM 1455 N N . GLY A 1 188 ? 7.823 12.546 -7.057 1.00 96.69 188 GLY A N 1
ATOM 1456 C CA . GLY A 1 188 ? 7.680 13.180 -8.355 1.00 96.69 188 GLY A CA 1
ATOM 1457 C C . GLY A 1 188 ? 8.322 12.413 -9.506 1.00 96.69 188 GLY A C 1
ATOM 1458 O O . GLY A 1 188 ? 9.116 11.486 -9.328 1.00 96.69 188 GLY A O 1
ATOM 1459 N N . HIS A 1 189 ? 7.940 12.803 -10.721 1.00 97.38 189 HIS A N 1
ATOM 1460 C CA . HIS A 1 189 ? 8.313 12.094 -11.948 1.00 97.38 189 HIS A CA 1
ATOM 1461 C C . HIS A 1 189 ? 9.823 12.027 -12.185 1.00 97.38 189 HIS A C 1
ATOM 1463 O O . HIS A 1 189 ? 10.320 10.994 -12.627 1.00 97.38 189 HIS A O 1
ATOM 1469 N N . ALA A 1 190 ? 10.561 13.100 -11.882 1.00 97.19 190 ALA A N 1
ATOM 1470 C CA . ALA A 1 190 ? 12.003 13.159 -12.118 1.00 97.19 190 ALA A CA 1
ATOM 1471 C C . ALA A 1 190 ? 12.766 12.100 -11.304 1.00 97.19 190 ALA A C 1
ATOM 1473 O O . ALA A 1 190 ? 13.593 11.368 -11.857 1.00 97.19 190 ALA A O 1
ATOM 1474 N N . ASP A 1 191 ? 12.438 11.966 -10.017 1.00 96.94 191 ASP A N 1
ATOM 1475 C CA . ASP A 1 191 ? 13.063 10.978 -9.139 1.00 96.94 191 ASP A CA 1
ATOM 1476 C C . ASP A 1 191 ? 12.637 9.558 -9.504 1.00 96.94 191 ASP A C 1
ATOM 1478 O O . ASP A 1 191 ? 13.473 8.657 -9.550 1.00 96.94 191 ASP A O 1
ATOM 1482 N N . VAL A 1 192 ? 11.356 9.349 -9.833 1.00 96.31 192 VAL A N 1
ATOM 1483 C CA . VAL A 1 192 ? 10.856 8.044 -10.292 1.00 96.31 192 VAL A CA 1
ATOM 1484 C C . VAL A 1 192 ? 11.553 7.610 -11.582 1.00 96.31 192 VAL A C 1
ATOM 1486 O O . VAL A 1 192 ? 12.032 6.476 -11.661 1.00 96.31 192 VAL A O 1
ATOM 1489 N N . ARG A 1 193 ? 11.672 8.498 -12.578 1.00 96.88 193 ARG A N 1
ATOM 1490 C CA . ARG A 1 193 ? 12.372 8.209 -13.838 1.00 96.88 193 ARG A CA 1
ATOM 1491 C C . ARG A 1 193 ? 13.836 7.867 -13.574 1.00 96.88 193 ARG A C 1
ATOM 1493 O O . ARG A 1 193 ? 14.318 6.836 -14.041 1.00 96.88 193 ARG A O 1
ATOM 1500 N N . THR A 1 194 ? 14.524 8.693 -12.790 1.00 97.50 194 THR A N 1
ATOM 1501 C CA . THR A 1 194 ? 15.939 8.485 -12.443 1.00 97.50 194 THR A CA 1
ATOM 1502 C C . THR A 1 194 ? 16.140 7.162 -11.704 1.00 97.50 194 THR A C 1
ATOM 1504 O O . THR A 1 194 ? 17.047 6.394 -12.030 1.00 97.50 194 THR A O 1
ATOM 1507 N N . TRP A 1 195 ? 15.250 6.837 -10.765 1.00 96.44 195 TRP A N 1
ATOM 1508 C CA . TRP A 1 195 ? 15.272 5.571 -10.045 1.00 96.44 195 TRP A CA 1
ATOM 1509 C C . TRP A 1 195 ? 15.108 4.376 -10.983 1.00 96.44 195 TRP A C 1
ATOM 1511 O O . TRP A 1 195 ? 15.942 3.470 -10.971 1.00 96.44 195 TRP A O 1
ATOM 1521 N N . MET A 1 196 ? 14.064 4.378 -11.815 1.00 95.62 196 MET A N 1
ATOM 1522 C CA . MET A 1 196 ? 13.743 3.267 -12.715 1.00 95.62 196 MET A CA 1
ATOM 1523 C C . MET A 1 196 ? 14.803 3.075 -13.808 1.00 95.62 196 MET A C 1
ATOM 1525 O O . MET A 1 196 ? 15.086 1.945 -14.199 1.00 95.62 196 MET A O 1
ATOM 1529 N N . LEU A 1 197 ? 15.446 4.140 -14.284 1.00 96.12 197 LEU A N 1
ATOM 1530 C CA . LEU A 1 197 ? 16.538 4.025 -15.257 1.00 96.12 197 LEU A CA 1
ATOM 1531 C C . LEU A 1 197 ? 17.878 3.635 -14.612 1.00 96.12 197 LEU A C 1
ATOM 1533 O O . LEU A 1 197 ? 18.715 3.030 -15.278 1.00 96.12 197 LEU A O 1
ATOM 1537 N N . GLY A 1 198 ? 18.070 3.937 -13.326 1.00 94.94 198 GLY A N 1
ATOM 1538 C CA . GLY A 1 198 ? 19.275 3.620 -12.561 1.00 94.94 198 GLY A CA 1
ATOM 1539 C C . GLY A 1 198 ? 19.130 2.368 -11.691 1.00 94.94 198 GLY A C 1
ATOM 1540 O O . GLY A 1 198 ? 19.082 1.235 -12.174 1.00 94.94 198 GLY A O 1
ATOM 1541 N N . ARG A 1 199 ? 19.090 2.565 -10.369 1.00 92.50 199 ARG A N 1
ATOM 1542 C CA . ARG A 1 199 ? 19.122 1.491 -9.350 1.00 92.50 199 ARG A CA 1
ATOM 1543 C C . ARG A 1 199 ? 17.907 0.560 -9.402 1.00 92.50 199 ARG A C 1
ATOM 1545 O O . ARG A 1 199 ? 18.008 -0.608 -9.034 1.00 92.50 199 ARG A O 1
ATOM 1552 N N . GLY A 1 200 ? 16.773 1.064 -9.877 1.00 89.81 200 GLY A N 1
ATOM 1553 C CA . GLY A 1 200 ? 15.533 0.324 -10.097 1.00 89.81 200 GLY A CA 1
ATOM 1554 C C . GLY A 1 200 ? 15.490 -0.474 -11.404 1.00 89.81 200 GLY A C 1
ATOM 1555 O O . GLY A 1 200 ? 14.531 -1.218 -11.604 1.00 89.81 200 GLY A O 1
ATOM 1556 N N . SER A 1 201 ? 16.521 -0.389 -12.258 1.00 93.44 201 SER A N 1
ATOM 1557 C CA . SER A 1 201 ? 16.572 -1.022 -13.593 1.00 93.44 201 SER A CA 1
ATOM 1558 C C . SER A 1 201 ? 16.304 -2.530 -13.613 1.00 93.44 201 SER A C 1
ATOM 1560 O O . SER A 1 201 ? 15.836 -3.063 -14.619 1.00 93.44 201 SER A O 1
ATOM 1562 N N . GLY A 1 202 ? 16.518 -3.218 -12.486 1.00 91.81 202 GLY A N 1
ATOM 1563 C CA . GLY A 1 202 ? 16.184 -4.635 -12.314 1.00 91.81 202 GLY A CA 1
ATOM 1564 C C . GLY A 1 202 ? 14.693 -4.965 -12.463 1.00 91.81 202 GLY A C 1
ATOM 1565 O O . GLY A 1 202 ? 14.342 -6.135 -12.557 1.00 91.81 202 GLY A O 1
ATOM 1566 N N . CYS A 1 203 ? 13.805 -3.967 -12.493 1.00 92.31 203 CYS A N 1
ATOM 1567 C CA . CYS A 1 203 ? 12.393 -4.158 -12.823 1.00 92.31 203 CYS A CA 1
ATOM 1568 C C . CYS A 1 203 ? 12.146 -4.400 -14.327 1.00 92.31 203 CYS A C 1
ATOM 1570 O O . CYS A 1 203 ? 11.031 -4.773 -14.691 1.00 92.31 203 CYS A O 1
ATOM 1572 N N . ARG A 1 204 ? 13.147 -4.231 -15.200 1.00 94.38 204 ARG A N 1
ATOM 1573 C CA . ARG A 1 204 ? 13.001 -4.442 -16.647 1.00 94.38 204 ARG A CA 1
ATOM 1574 C C . ARG A 1 204 ? 12.569 -5.864 -16.985 1.00 94.38 204 ARG A C 1
ATOM 1576 O O . ARG A 1 204 ? 13.158 -6.832 -16.513 1.00 94.38 204 ARG A O 1
ATOM 1583 N N . GLY A 1 205 ? 11.545 -5.967 -17.833 1.00 92.94 205 GLY A N 1
ATOM 1584 C CA . GLY A 1 205 ? 10.962 -7.245 -18.234 1.00 92.94 205 GLY A CA 1
ATOM 1585 C C . GLY A 1 205 ? 10.215 -7.949 -17.103 1.00 92.94 205 GLY A C 1
ATOM 1586 O O . GLY A 1 205 ? 10.085 -9.169 -17.145 1.00 92.94 205 GLY A O 1
ATOM 1587 N N . SER A 1 206 ? 9.779 -7.218 -16.070 1.00 95.19 206 SER A N 1
ATOM 1588 C CA . SER A 1 206 ? 8.898 -7.783 -15.047 1.00 95.19 206 SER A CA 1
ATOM 1589 C C . SER A 1 206 ? 7.522 -8.100 -15.620 1.00 95.19 206 SER A C 1
ATOM 1591 O O . SER A 1 206 ? 7.078 -7.467 -16.572 1.00 95.19 206 SER A O 1
ATOM 1593 N N . ARG A 1 207 ? 6.834 -9.033 -14.968 1.00 94.00 207 ARG A N 1
ATOM 1594 C CA . ARG A 1 207 ? 5.427 -9.344 -15.197 1.00 94.00 207 ARG A CA 1
ATOM 1595 C C . ARG A 1 207 ? 4.602 -8.987 -13.970 1.00 94.00 207 ARG A C 1
ATOM 1597 O O . ARG A 1 207 ? 5.064 -9.190 -12.842 1.00 94.00 207 ARG A O 1
ATOM 1604 N N . LEU A 1 208 ? 3.394 -8.483 -14.187 1.00 93.25 208 LEU A N 1
ATOM 1605 C CA . LEU A 1 208 ? 2.453 -8.122 -13.136 1.00 93.25 208 LEU A CA 1
ATOM 1606 C C . LEU A 1 208 ? 1.277 -9.103 -13.112 1.00 93.25 208 LEU A C 1
ATOM 1608 O O . LEU A 1 208 ? 0.604 -9.336 -14.112 1.00 93.25 208 LEU A O 1
ATOM 1612 N N . VAL A 1 209 ? 1.013 -9.680 -11.941 1.00 89.50 209 VAL A N 1
ATOM 1613 C CA . VAL A 1 209 ? -0.145 -10.548 -11.698 1.00 89.50 209 VAL A CA 1
ATOM 1614 C C . VAL A 1 209 ? -1.147 -9.793 -10.827 1.00 89.50 209 VAL A C 1
ATOM 1616 O O . VAL A 1 209 ? -0.789 -9.425 -9.707 1.00 89.50 209 VAL A O 1
ATOM 1619 N N . PRO A 1 210 ? -2.384 -9.547 -11.294 1.00 87.62 210 PRO A N 1
ATOM 1620 C CA . PRO A 1 210 ? -3.382 -8.814 -10.522 1.00 87.62 210 PRO A CA 1
ATOM 1621 C C . PRO A 1 210 ? -3.717 -9.509 -9.201 1.00 87.62 210 PRO A C 1
ATOM 1623 O O . PRO A 1 210 ? -3.927 -10.721 -9.165 1.00 87.62 210 PRO A O 1
ATOM 1626 N N . VAL A 1 211 ? -3.832 -8.731 -8.125 1.00 82.94 211 VAL A N 1
ATOM 1627 C CA . VAL A 1 211 ? -4.302 -9.201 -6.818 1.00 82.94 211 VAL A CA 1
ATOM 1628 C C . VAL A 1 211 ? -5.057 -8.099 -6.068 1.00 82.94 211 VAL A C 1
ATOM 1630 O O . VAL A 1 211 ? -4.916 -6.906 -6.350 1.00 82.94 211 VAL A O 1
ATOM 1633 N N . ALA A 1 212 ? -5.905 -8.496 -5.123 1.00 75.00 212 ALA A N 1
ATOM 1634 C CA . ALA A 1 212 ? -6.688 -7.585 -4.296 1.00 75.00 212 ALA A CA 1
ATOM 1635 C C . ALA A 1 212 ? -6.014 -7.395 -2.929 1.00 75.00 212 ALA A C 1
ATOM 1637 O O . ALA A 1 212 ? -5.849 -8.360 -2.178 1.00 75.00 212 ALA A O 1
ATOM 1638 N N . ALA A 1 213 ? -5.621 -6.159 -2.615 1.00 75.62 213 ALA A N 1
ATOM 1639 C CA . ALA A 1 213 ? -5.008 -5.820 -1.335 1.00 75.62 213 ALA A CA 1
ATOM 1640 C C . ALA A 1 213 ? -5.443 -4.433 -0.850 1.00 75.62 213 ALA A C 1
ATOM 1642 O O . ALA A 1 213 ? -5.510 -3.487 -1.633 1.00 75.62 213 ALA A O 1
ATOM 1643 N N . ASN A 1 214 ? -5.659 -4.286 0.460 1.00 71.19 214 ASN A N 1
ATOM 1644 C CA . ASN A 1 214 ? -6.111 -3.055 1.127 1.00 71.19 214 ASN A CA 1
ATOM 1645 C C . ASN A 1 214 ? -7.427 -2.471 0.572 1.00 71.19 214 ASN A C 1
ATOM 1647 O O . ASN A 1 214 ? -7.662 -1.265 0.655 1.00 71.19 214 ASN A O 1
ATOM 1651 N N . GLY A 1 215 ? -8.268 -3.297 -0.040 1.00 65.94 215 GLY A N 1
ATOM 1652 C CA . GLY A 1 215 ? -9.423 -2.877 -0.819 1.00 65.94 215 GLY A CA 1
ATOM 1653 C C . GLY A 1 215 ? -9.053 -2.210 -2.146 1.00 65.94 215 GLY A C 1
ATOM 1654 O O . GLY A 1 215 ? -9.955 -1.837 -2.893 1.00 65.94 215 GLY A O 1
ATOM 1655 N N . THR A 1 216 ? -7.764 -2.021 -2.460 1.00 65.69 216 THR A N 1
ATOM 1656 C CA . THR A 1 216 ? -7.251 -1.375 -3.679 1.00 65.69 216 THR A CA 1
ATOM 1657 C C . THR A 1 216 ? -6.772 -2.390 -4.718 1.00 65.69 216 THR A C 1
ATOM 1659 O O . THR A 1 216 ? -6.984 -3.598 -4.595 1.00 65.69 216 THR A O 1
ATOM 1662 N N . ARG A 1 217 ? -6.230 -1.888 -5.833 1.00 74.25 217 ARG A N 1
ATOM 1663 C CA . ARG A 1 217 ? -5.633 -2.725 -6.874 1.00 74.25 217 ARG A CA 1
ATOM 1664 C C . ARG A 1 217 ? -4.147 -2.854 -6.590 1.00 74.25 217 ARG A C 1
ATOM 1666 O O . ARG A 1 217 ? -3.452 -1.853 -6.401 1.00 74.25 217 ARG A O 1
ATOM 1673 N N . ALA A 1 218 ? -3.695 -4.096 -6.554 1.00 86.38 218 ALA A N 1
ATOM 1674 C CA . ALA A 1 218 ? -2.313 -4.445 -6.332 1.00 86.38 218 ALA A CA 1
ATOM 1675 C C . ALA A 1 218 ? -1.860 -5.473 -7.369 1.00 86.38 218 ALA A C 1
ATOM 1677 O O . ALA A 1 218 ? -2.672 -6.111 -8.043 1.00 86.38 218 ALA A O 1
ATOM 1678 N N . PHE A 1 219 ? -0.549 -5.630 -7.491 1.00 92.38 219 PHE A N 1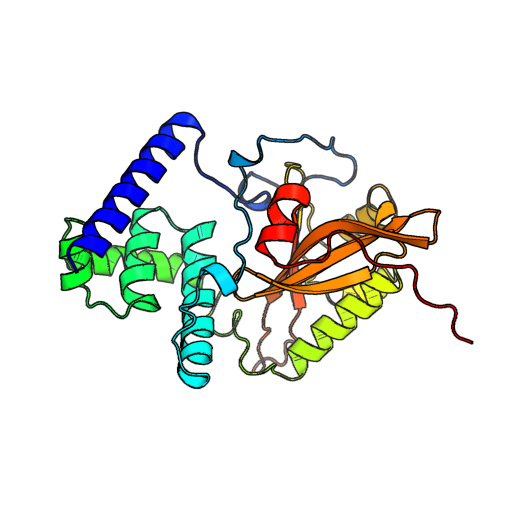
ATOM 1679 C CA . PHE A 1 219 ? 0.058 -6.560 -8.424 1.00 92.38 219 PHE A CA 1
ATOM 1680 C C . PHE A 1 219 ? 1.190 -7.323 -7.752 1.00 92.38 219 PHE A C 1
ATOM 1682 O O . PHE A 1 219 ? 2.084 -6.724 -7.155 1.00 92.38 219 PHE A O 1
ATOM 1689 N N . GLY A 1 220 ? 1.187 -8.646 -7.880 1.00 94.75 220 GLY A N 1
ATOM 1690 C CA . GLY A 1 220 ? 2.392 -9.438 -7.682 1.00 94.75 220 GLY A CA 1
ATOM 1691 C C . GLY A 1 220 ? 3.355 -9.151 -8.829 1.00 94.75 220 GLY A C 1
ATOM 1692 O O . GLY A 1 220 ? 3.065 -9.489 -9.973 1.00 94.75 220 GLY A O 1
ATOM 1693 N N . GLN A 1 221 ? 4.479 -8.507 -8.537 1.00 96.94 221 GLN A N 1
ATOM 1694 C CA . GLN A 1 221 ? 5.548 -8.276 -9.497 1.00 96.94 221 GLN A CA 1
ATOM 1695 C C . GLN A 1 221 ? 6.518 -9.450 -9.482 1.00 96.94 221 GLN A C 1
ATOM 1697 O O . GLN A 1 221 ? 7.113 -9.764 -8.446 1.00 96.94 221 GLN A O 1
ATOM 1702 N N . TYR A 1 222 ? 6.755 -10.009 -10.664 1.00 96.56 222 TYR A N 1
ATOM 1703 C CA . TYR A 1 222 ? 7.744 -11.050 -10.886 1.00 96.56 222 TYR A CA 1
ATOM 1704 C C . TYR A 1 222 ? 8.824 -10.550 -11.838 1.00 96.56 222 TYR A C 1
ATOM 1706 O O . TYR A 1 222 ? 8.521 -10.082 -12.934 1.00 96.56 222 TYR A O 1
ATOM 1714 N N . ARG A 1 223 ? 10.090 -10.647 -11.435 1.00 95.31 223 ARG A N 1
ATOM 1715 C CA . ARG A 1 223 ? 11.235 -10.282 -12.277 1.00 95.31 223 ARG A CA 1
ATOM 1716 C C . ARG A 1 223 ? 11.662 -11.467 -13.126 1.00 95.31 223 ARG A C 1
ATOM 1718 O O . ARG A 1 223 ? 11.656 -12.605 -12.660 1.00 95.31 223 ARG A O 1
ATOM 1725 N N . ARG A 1 224 ? 12.077 -11.188 -14.358 1.00 93.62 224 ARG A N 1
ATOM 1726 C CA . ARG A 1 224 ? 12.573 -12.211 -15.277 1.00 93.62 224 ARG A CA 1
ATOM 1727 C C . ARG A 1 224 ? 13.966 -12.681 -14.856 1.00 93.62 224 ARG A C 1
ATOM 1729 O O . ARG A 1 224 ? 14.886 -11.875 -14.731 1.00 93.62 224 ARG A O 1
ATOM 1736 N N . ALA A 1 225 ? 14.130 -13.985 -14.673 1.00 89.06 225 ALA A N 1
ATOM 1737 C CA . ALA A 1 225 ? 15.431 -14.615 -14.491 1.00 89.06 225 ALA A CA 1
ATOM 1738 C C . ALA A 1 225 ? 16.155 -14.811 -15.836 1.00 89.06 225 ALA A C 1
ATOM 1740 O O . ALA A 1 225 ? 15.519 -14.833 -16.896 1.00 89.06 225 ALA A O 1
ATOM 1741 N N . PRO A 1 226 ? 17.480 -15.054 -15.817 1.00 86.19 226 PRO A N 1
ATOM 1742 C CA . PRO A 1 226 ? 18.229 -15.445 -17.013 1.00 86.19 226 PRO A CA 1
ATOM 1743 C C . PRO A 1 226 ? 17.668 -16.694 -17.712 1.00 86.19 226 PRO A C 1
ATOM 1745 O O . PRO A 1 226 ? 17.725 -16.781 -18.934 1.00 86.19 226 PRO A O 1
ATOM 1748 N N . SER A 1 227 ? 17.073 -17.625 -16.956 1.00 85.69 227 SER A N 1
ATOM 1749 C CA . SER A 1 227 ? 16.413 -18.834 -17.478 1.00 85.69 227 SER A CA 1
ATOM 1750 C C . SER A 1 227 ? 15.125 -18.557 -18.264 1.00 85.69 227 SER A C 1
ATOM 1752 O O . SER A 1 227 ? 14.583 -19.467 -18.881 1.00 85.69 227 SER A O 1
ATOM 1754 N N . GLY A 1 228 ? 14.605 -17.327 -18.218 1.00 86.19 228 GLY A N 1
ATOM 1755 C CA . GLY A 1 228 ? 13.321 -16.948 -18.804 1.00 86.19 228 GLY A CA 1
ATOM 1756 C C . GLY A 1 228 ? 12.115 -17.157 -17.888 1.00 86.19 228 GLY A C 1
ATOM 1757 O O . GLY A 1 228 ? 11.066 -16.588 -18.173 1.00 86.19 228 GLY A O 1
ATOM 1758 N N . ALA A 1 229 ? 12.261 -17.898 -16.785 1.00 91.69 229 ALA A N 1
ATOM 1759 C CA . ALA A 1 229 ? 11.248 -17.974 -15.732 1.00 91.69 229 ALA A CA 1
ATOM 1760 C C . ALA A 1 229 ? 11.105 -16.628 -15.002 1.00 91.69 229 ALA A C 1
ATOM 1762 O O . ALA A 1 229 ? 11.999 -15.778 -15.075 1.00 91.69 229 ALA A O 1
ATOM 1763 N N . TYR A 1 230 ? 10.005 -16.441 -14.272 1.00 94.25 230 TYR A N 1
ATOM 1764 C CA . TYR A 1 230 ? 9.805 -15.242 -13.464 1.00 94.25 230 TYR A CA 1
ATOM 1765 C C . TYR A 1 230 ? 9.730 -15.573 -11.976 1.00 94.25 230 TYR A C 1
ATOM 1767 O O . TYR A 1 230 ? 8.929 -16.409 -11.559 1.00 94.25 230 TYR A O 1
ATOM 1775 N N . HIS A 1 231 ? 10.527 -14.857 -11.185 1.00 94.81 231 HIS A N 1
ATOM 1776 C CA . HIS A 1 231 ? 10.625 -15.021 -9.736 1.00 94.81 231 HIS A CA 1
ATOM 1777 C C . HIS A 1 231 ? 9.982 -13.839 -9.002 1.00 94.81 231 HIS A C 1
ATOM 1779 O O . HIS A 1 231 ? 10.052 -12.704 -9.488 1.00 94.81 231 HIS A O 1
ATOM 1785 N N . PRO A 1 232 ? 9.378 -14.070 -7.830 1.00 96.62 232 PRO A N 1
ATOM 1786 C CA . PRO A 1 232 ? 8.658 -13.056 -7.077 1.00 96.62 232 PRO A CA 1
ATOM 1787 C C . PRO A 1 232 ? 9.625 -11.973 -6.598 1.00 96.62 232 PRO A C 1
ATOM 1789 O O . PRO A 1 232 ? 10.711 -12.265 -6.098 1.00 96.62 232 PRO A O 1
ATOM 1792 N N . TRP A 1 233 ? 9.235 -10.708 -6.756 1.00 96.44 233 TRP A N 1
ATOM 1793 C CA . TRP A 1 233 ? 10.073 -9.569 -6.374 1.00 96.44 233 TRP A CA 1
ATOM 1794 C C . TRP A 1 233 ? 9.385 -8.591 -5.430 1.00 96.44 233 TRP A C 1
ATOM 1796 O O . TRP A 1 233 ? 9.980 -8.179 -4.436 1.00 96.44 233 TRP A O 1
ATOM 1806 N N . SER A 1 234 ? 8.150 -8.186 -5.729 1.00 96.81 234 SER A N 1
ATOM 1807 C CA . SER A 1 234 ? 7.418 -7.285 -4.840 1.00 96.81 234 SER A CA 1
ATOM 1808 C C . SER A 1 234 ? 5.913 -7.444 -4.968 1.00 96.81 234 SER A C 1
ATOM 1810 O O . SER A 1 234 ? 5.418 -7.864 -6.010 1.00 96.81 234 SER A O 1
ATOM 1812 N N . LEU A 1 235 ? 5.178 -7.087 -3.918 1.00 94.81 235 LEU A N 1
ATOM 1813 C CA . LEU A 1 235 ? 3.769 -6.736 -4.058 1.00 94.81 235 LEU A CA 1
ATOM 1814 C C . LEU A 1 235 ? 3.677 -5.225 -4.271 1.00 94.81 235 LEU A C 1
ATOM 1816 O O . LEU A 1 235 ? 4.022 -4.456 -3.373 1.00 94.81 235 LEU A O 1
ATOM 1820 N N . VAL A 1 236 ? 3.191 -4.814 -5.438 1.00 94.06 236 VAL A N 1
ATOM 1821 C CA . VAL A 1 236 ? 2.957 -3.413 -5.784 1.00 94.06 236 VAL A CA 1
ATOM 1822 C C . VAL A 1 236 ? 1.544 -3.036 -5.378 1.00 94.06 236 VAL A C 1
ATOM 1824 O O . VAL A 1 236 ? 0.589 -3.576 -5.924 1.00 94.06 236 VAL A O 1
ATOM 1827 N N . VAL A 1 237 ? 1.390 -2.113 -4.435 1.00 89.25 237 VAL A N 1
ATOM 1828 C CA . VAL A 1 237 ? 0.083 -1.563 -4.049 1.00 89.25 237 VAL A CA 1
ATOM 1829 C C . VAL A 1 237 ? -0.041 -0.155 -4.609 1.00 89.25 237 VAL A C 1
ATOM 1831 O O . VAL A 1 237 ? 0.812 0.684 -4.323 1.00 89.25 237 VAL A O 1
ATOM 1834 N N . LEU A 1 238 ? -1.104 0.101 -5.376 1.00 87.31 238 LEU A N 1
ATOM 1835 C CA . LEU A 1 238 ? -1.383 1.415 -5.950 1.00 87.31 238 LEU A CA 1
ATOM 1836 C C . LEU A 1 238 ? -2.400 2.181 -5.098 1.00 87.31 238 LEU A C 1
ATOM 1838 O O . LEU A 1 238 ? -3.446 1.645 -4.709 1.00 87.31 238 LEU A O 1
ATOM 1842 N N . GLU A 1 239 ? -2.109 3.456 -4.860 1.00 83.31 239 GLU A N 1
ATOM 1843 C CA . GLU A 1 239 ? -3.069 4.451 -4.389 1.00 83.31 239 GLU A CA 1
ATOM 1844 C C . GLU A 1 239 ? -3.406 5.362 -5.571 1.00 83.31 239 GLU A C 1
ATOM 1846 O O . GLU A 1 239 ? -2.532 6.030 -6.127 1.00 83.31 239 GLU A O 1
ATOM 1851 N N . ILE A 1 240 ? -4.672 5.341 -5.984 1.00 80.56 240 ILE A N 1
ATOM 1852 C CA . ILE A 1 240 ? -5.179 6.134 -7.102 1.00 80.56 240 ILE A CA 1
ATOM 1853 C C . ILE A 1 240 ? -5.855 7.373 -6.534 1.00 80.56 240 ILE A C 1
ATOM 1855 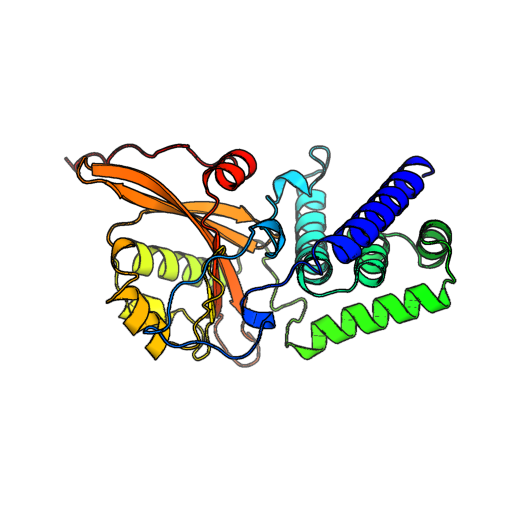O O . ILE A 1 240 ? -6.634 7.272 -5.591 1.00 80.56 240 ILE A O 1
ATOM 1859 N N . ASP A 1 241 ? -5.542 8.514 -7.127 1.00 80.31 241 ASP A N 1
ATOM 1860 C CA . ASP A 1 241 ? -6.329 9.727 -7.016 1.00 80.31 241 ASP A CA 1
ATOM 1861 C C . ASP A 1 241 ? -7.467 9.627 -8.034 1.00 80.31 241 ASP A C 1
ATOM 1863 O O . ASP A 1 241 ? -7.215 9.556 -9.241 1.00 80.31 241 ASP A O 1
ATOM 1867 N N . GLY A 1 242 ? -8.705 9.535 -7.544 1.00 68.31 242 GLY A N 1
ATOM 1868 C CA . GLY A 1 242 ? -9.886 9.243 -8.367 1.00 68.31 242 GLY A CA 1
ATOM 1869 C C . GLY A 1 242 ? -10.240 10.332 -9.384 1.00 68.31 242 GLY A C 1
ATOM 1870 O O . GLY A 1 242 ? -11.151 10.138 -10.188 1.00 68.31 242 GLY A O 1
ATOM 1871 N N . GLY A 1 243 ? -9.527 11.461 -9.360 1.00 68.44 243 GLY A N 1
ATOM 1872 C CA . GLY A 1 243 ? -9.835 12.624 -10.177 1.00 68.44 243 GLY A CA 1
ATOM 1873 C C . GLY A 1 243 ? -11.166 13.260 -9.773 1.00 68.44 243 GLY A C 1
ATOM 1874 O O . GLY A 1 243 ? -11.756 12.950 -8.736 1.00 68.44 243 GLY A O 1
ATOM 1875 N N . ASP A 1 244 ? -11.652 14.168 -10.611 1.00 66.00 244 ASP A N 1
ATOM 1876 C CA . ASP A 1 244 ? -12.978 14.753 -10.448 1.00 66.00 244 ASP A CA 1
ATOM 1877 C C . ASP A 1 244 ? -13.659 14.837 -11.813 1.00 66.00 244 ASP A C 1
ATOM 1879 O O . ASP A 1 244 ? -13.348 15.673 -12.662 1.00 66.00 244 ASP A O 1
ATOM 1883 N N . ALA A 1 245 ? -14.635 13.950 -12.010 1.00 64.88 245 ALA A N 1
ATOM 1884 C CA . ALA A 1 245 ? -15.444 13.900 -13.220 1.00 64.88 245 ALA A CA 1
ATOM 1885 C C . ALA A 1 245 ? -16.183 15.224 -13.494 1.00 64.88 245 ALA A C 1
ATOM 1887 O O . ALA A 1 245 ? -16.511 15.509 -14.643 1.00 64.88 245 ALA A O 1
ATOM 1888 N N . ARG A 1 246 ? -16.439 16.051 -12.466 1.00 62.66 246 ARG A N 1
ATOM 1889 C CA . ARG A 1 246 ? -17.079 17.366 -12.625 1.00 62.66 246 ARG A CA 1
ATOM 1890 C C . ARG A 1 246 ? -16.105 18.439 -13.092 1.00 62.66 246 ARG A C 1
ATOM 1892 O O . ARG A 1 246 ? -16.521 19.324 -13.834 1.00 62.66 246 ARG A O 1
ATOM 1899 N N . SER A 1 247 ? -14.841 18.372 -12.677 1.00 66.00 247 SER A N 1
ATOM 1900 C CA . SER A 1 247 ? -13.786 19.270 -13.160 1.00 66.00 247 SER A CA 1
ATOM 1901 C C . SER A 1 247 ? -13.127 18.776 -14.451 1.00 66.00 247 SER A C 1
ATOM 1903 O O . SER A 1 247 ? -12.350 19.514 -15.051 1.00 66.00 247 SER A O 1
ATOM 1905 N N . GLY A 1 248 ? -13.423 17.543 -14.879 1.00 70.06 248 GLY A N 1
ATOM 1906 C CA . GLY A 1 248 ? -12.771 16.889 -16.014 1.00 70.06 248 GLY A CA 1
ATOM 1907 C C . GLY A 1 248 ? -11.361 16.385 -15.696 1.00 70.06 248 GLY A C 1
ATOM 1908 O O . GLY A 1 248 ? -10.607 16.072 -16.614 1.00 70.06 248 GLY A O 1
ATOM 1909 N N . THR A 1 249 ? -10.987 16.313 -14.415 1.00 77.19 249 THR A N 1
ATOM 1910 C CA . THR A 1 249 ? -9.675 15.807 -14.004 1.00 77.19 249 THR A CA 1
ATOM 1911 C C . THR A 1 249 ? -9.685 14.287 -14.077 1.00 77.19 249 THR A C 1
ATOM 1913 O O . THR A 1 249 ? -10.436 13.630 -13.356 1.00 77.19 249 THR A O 1
ATOM 1916 N N . GLU A 1 250 ? -8.849 13.730 -14.946 1.00 83.00 250 GLU A N 1
ATOM 1917 C CA . GLU A 1 250 ? -8.680 12.286 -15.077 1.00 83.00 250 GLU A CA 1
ATOM 1918 C C . GLU A 1 250 ? -8.000 11.665 -13.843 1.00 83.00 250 GLU A C 1
ATOM 1920 O O . GLU A 1 250 ? -7.170 12.318 -13.203 1.00 83.00 250 GLU A O 1
ATOM 1925 N N . PRO A 1 251 ? -8.282 10.386 -13.532 1.00 84.75 251 PRO A N 1
ATOM 1926 C CA . PRO A 1 251 ? -7.621 9.701 -12.432 1.00 84.75 251 PRO A CA 1
ATOM 1927 C C . PRO A 1 251 ? -6.127 9.500 -12.717 1.00 84.75 251 PRO A C 1
ATOM 1929 O O . PRO A 1 251 ? -5.706 9.300 -13.864 1.00 84.75 251 PRO A O 1
ATOM 1932 N N . ARG A 1 252 ? -5.316 9.534 -11.657 1.00 90.00 252 ARG A N 1
ATOM 1933 C CA . ARG A 1 252 ? -3.855 9.355 -11.710 1.00 90.00 252 ARG A CA 1
ATOM 1934 C C . ARG A 1 252 ? -3.366 8.542 -10.519 1.00 90.00 252 ARG A C 1
ATOM 1936 O O . ARG A 1 252 ? -3.985 8.536 -9.460 1.00 90.00 252 ARG A O 1
ATOM 1943 N N . ILE A 1 253 ? -2.234 7.860 -10.657 1.00 90.00 253 ILE A N 1
ATOM 1944 C CA . ILE A 1 253 ? -1.637 7.108 -9.543 1.00 90.00 253 ILE A CA 1
ATOM 1945 C C . ILE A 1 253 ? -0.861 8.075 -8.637 1.00 90.00 253 ILE A C 1
ATOM 1947 O O . ILE A 1 253 ? 0.134 8.665 -9.053 1.00 90.00 253 ILE A O 1
ATOM 1951 N N . ALA A 1 254 ? -1.302 8.231 -7.389 1.00 87.88 254 ALA A N 1
ATOM 1952 C CA . ALA A 1 254 ? -0.683 9.111 -6.394 1.00 87.88 254 ALA A CA 1
ATOM 1953 C C . ALA A 1 254 ? 0.447 8.428 -5.607 1.00 87.88 254 ALA A C 1
ATOM 1955 O O . ALA A 1 254 ? 1.391 9.078 -5.147 1.00 87.88 254 ALA A O 1
ATOM 1956 N N . SER A 1 255 ? 0.366 7.110 -5.437 1.00 87.94 255 SER A N 1
ATOM 1957 C CA . SER A 1 255 ? 1.405 6.326 -4.774 1.00 87.94 255 SER A CA 1
ATOM 1958 C C . SER A 1 255 ? 1.472 4.924 -5.346 1.00 87.94 255 SER A C 1
ATOM 1960 O O . SER A 1 255 ? 0.451 4.336 -5.701 1.00 87.94 255 SER A O 1
ATOM 1962 N N . PHE A 1 256 ? 2.674 4.371 -5.387 1.00 89.38 256 PHE A N 1
ATOM 1963 C CA . PHE A 1 256 ? 2.895 2.973 -5.706 1.00 89.38 256 PHE A CA 1
ATOM 1964 C C . PHE A 1 256 ? 4.013 2.410 -4.834 1.00 89.38 256 PHE A C 1
ATOM 1966 O O . PHE A 1 256 ? 5.167 2.839 -4.867 1.00 89.38 256 PHE A O 1
ATOM 1973 N N . ILE A 1 257 ? 3.613 1.484 -3.967 1.00 91.69 257 ILE A N 1
ATOM 1974 C CA . ILE A 1 257 ? 4.402 0.977 -2.847 1.00 91.69 257 ILE A CA 1
ATOM 1975 C C . ILE A 1 257 ? 4.821 -0.450 -3.173 1.00 91.69 257 ILE A C 1
ATOM 1977 O O . ILE A 1 257 ? 3.957 -1.298 -3.386 1.00 91.69 257 ILE A O 1
ATOM 1981 N N . HIS A 1 258 ? 6.122 -0.733 -3.165 1.00 95.06 258 HIS A N 1
ATOM 1982 C CA . HIS A 1 258 ? 6.652 -2.074 -3.415 1.00 95.06 258 HIS A CA 1
ATOM 1983 C C . HIS A 1 258 ? 7.013 -2.764 -2.099 1.00 95.06 258 HIS A C 1
ATOM 1985 O O . HIS A 1 258 ? 8.058 -2.500 -1.507 1.00 95.06 258 HIS A O 1
ATOM 1991 N N . PHE A 1 259 ? 6.175 -3.681 -1.634 1.00 94.06 259 PHE A N 1
ATOM 1992 C CA . PHE A 1 259 ? 6.507 -4.494 -0.469 1.00 94.06 259 PHE A CA 1
ATOM 1993 C C . PHE A 1 259 ? 7.417 -5.653 -0.875 1.00 94.06 259 PHE A C 1
ATOM 1995 O O . PHE A 1 259 ? 7.010 -6.507 -1.662 1.00 94.06 259 PHE A O 1
ATOM 2002 N N . LEU A 1 260 ? 8.641 -5.676 -0.338 1.00 95.06 260 LEU A N 1
ATOM 2003 C CA . LEU A 1 260 ? 9.686 -6.621 -0.754 1.00 95.06 260 LEU A CA 1
ATOM 2004 C C . LEU A 1 260 ? 9.727 -7.923 0.066 1.00 95.06 260 LEU A C 1
ATOM 2006 O O . LEU A 1 260 ? 10.439 -8.850 -0.309 1.00 95.06 260 LEU A O 1
ATOM 2010 N N . ASP A 1 261 ? 8.964 -8.034 1.161 1.00 92.75 261 ASP A N 1
ATOM 2011 C CA . ASP A 1 261 ? 8.856 -9.272 1.956 1.00 92.75 261 ASP A CA 1
ATOM 2012 C C . ASP A 1 261 ? 7.927 -10.297 1.280 1.00 92.75 261 ASP A C 1
ATOM 2014 O O . ASP A 1 261 ? 6.867 -10.678 1.783 1.00 92.75 261 ASP A O 1
ATOM 2018 N N . VAL A 1 262 ? 8.298 -10.704 0.066 1.00 93.38 262 VAL A N 1
ATOM 2019 C CA . VAL A 1 262 ? 7.475 -11.575 -0.781 1.00 93.38 262 VAL A CA 1
ATOM 2020 C C . VAL A 1 262 ? 7.279 -12.962 -0.179 1.00 93.38 262 VAL A C 1
ATOM 2022 O O . VAL A 1 262 ? 6.225 -13.556 -0.383 1.00 93.38 262 VAL A O 1
ATOM 2025 N N . ALA A 1 263 ? 8.231 -13.446 0.624 1.00 91.62 263 ALA A N 1
ATOM 2026 C CA . ALA A 1 263 ? 8.136 -14.739 1.296 1.00 91.62 263 ALA A CA 1
ATOM 2027 C C . ALA A 1 263 ? 6.959 -14.789 2.283 1.00 91.62 263 ALA A C 1
ATOM 2029 O O . ALA A 1 263 ? 6.252 -15.794 2.344 1.00 91.62 263 ALA A O 1
ATOM 2030 N N . ALA A 1 264 ? 6.715 -13.703 3.023 1.00 89.75 264 ALA A N 1
ATOM 2031 C CA . ALA A 1 264 ? 5.562 -13.601 3.911 1.00 89.75 264 ALA A CA 1
ATOM 2032 C C . ALA A 1 264 ? 4.281 -13.186 3.169 1.00 89.75 264 ALA A C 1
ATOM 2034 O O . ALA A 1 264 ? 3.187 -13.641 3.509 1.00 89.75 264 ALA A O 1
ATOM 2035 N N . ILE A 1 265 ? 4.397 -12.303 2.173 1.00 90.94 265 ILE A N 1
ATOM 2036 C CA . ILE A 1 265 ? 3.244 -11.644 1.546 1.00 90.94 265 ILE A CA 1
ATOM 2037 C C . ILE A 1 265 ? 2.584 -12.513 0.473 1.00 90.94 265 ILE A C 1
ATOM 2039 O O . ILE A 1 265 ? 1.359 -12.608 0.452 1.00 90.94 265 ILE A O 1
ATOM 2043 N N . PHE A 1 266 ? 3.346 -13.159 -0.412 1.00 93.31 266 PHE A N 1
ATOM 2044 C CA . PHE A 1 266 ? 2.774 -13.857 -1.573 1.00 93.31 266 PHE A CA 1
ATOM 2045 C C . PHE A 1 266 ? 1.846 -15.016 -1.179 1.00 93.31 266 PHE A C 1
ATOM 2047 O O . PHE A 1 266 ? 0.740 -15.069 -1.721 1.00 93.31 266 PHE A O 1
ATOM 2054 N N . PRO A 1 267 ? 2.191 -15.873 -0.193 1.00 91.12 267 PRO A N 1
ATOM 2055 C CA . PRO A 1 267 ? 1.283 -16.923 0.268 1.00 91.12 267 PRO A CA 1
ATOM 2056 C C . PRO A 1 267 ? -0.042 -16.377 0.813 1.00 91.12 267 PRO A C 1
ATOM 2058 O O . PRO A 1 267 ? -1.099 -16.922 0.513 1.00 91.12 267 PRO A O 1
ATOM 2061 N N . ARG A 1 268 ? -0.004 -15.266 1.566 1.00 87.44 268 ARG A N 1
ATOM 2062 C CA . ARG A 1 268 ? -1.204 -14.599 2.112 1.00 87.44 268 ARG A CA 1
ATOM 2063 C C . ARG A 1 268 ? -2.086 -14.004 1.017 1.00 87.44 268 ARG A C 1
ATOM 2065 O O . ARG A 1 268 ? -3.298 -13.944 1.158 1.00 87.44 268 ARG A O 1
ATOM 2072 N N . MET A 1 269 ? -1.465 -13.566 -0.072 1.00 83.50 269 MET A N 1
ATOM 2073 C CA . MET A 1 269 ? -2.134 -12.978 -1.231 1.00 83.50 269 MET A CA 1
ATOM 2074 C C . MET A 1 269 ? -2.623 -14.033 -2.239 1.00 83.50 269 MET A C 1
ATOM 2076 O O . MET A 1 269 ? -3.244 -13.671 -3.235 1.00 83.50 269 MET A O 1
ATOM 2080 N N . GLY A 1 270 ? -2.336 -15.323 -2.016 1.00 84.25 270 GLY A N 1
ATOM 2081 C CA . GLY A 1 270 ? -2.658 -16.400 -2.959 1.00 84.25 270 GLY A CA 1
ATOM 2082 C C . GLY A 1 270 ? -1.872 -16.325 -4.273 1.00 84.25 270 GLY A C 1
ATOM 2083 O O . GLY A 1 270 ? -2.315 -16.855 -5.290 1.00 84.25 270 GLY A O 1
ATOM 2084 N N . LEU A 1 271 ? -0.726 -15.640 -4.271 1.00 87.94 271 LEU A N 1
ATOM 2085 C CA . LEU A 1 271 ? 0.110 -15.453 -5.453 1.00 87.94 271 LEU A CA 1
ATOM 2086 C C . LEU A 1 271 ? 0.999 -16.686 -5.708 1.00 87.94 271 LEU A C 1
ATOM 2088 O O . LEU A 1 271 ? 1.512 -17.273 -4.751 1.00 87.94 271 LEU A O 1
ATOM 2092 N N . PRO A 1 272 ? 1.234 -17.069 -6.980 1.00 90.25 272 PRO A N 1
ATOM 2093 C CA . PRO A 1 272 ? 2.161 -18.143 -7.329 1.00 90.25 272 PRO A CA 1
ATOM 2094 C C . PRO A 1 272 ? 3.573 -17.918 -6.777 1.00 90.25 272 PRO A C 1
ATOM 2096 O O . PRO A 1 272 ? 4.057 -16.785 -6.750 1.00 90.25 272 PRO A O 1
ATOM 2099 N N . ALA A 1 273 ? 4.251 -19.004 -6.398 1.00 90.94 273 ALA A N 1
ATOM 2100 C CA . ALA A 1 273 ? 5.642 -18.945 -5.949 1.00 90.94 273 ALA A CA 1
ATOM 2101 C C . ALA A 1 273 ? 6.588 -18.508 -7.075 1.00 90.94 273 ALA A C 1
ATOM 2103 O O . ALA A 1 273 ? 7.477 -17.715 -6.821 1.00 90.94 273 ALA A O 1
ATOM 2104 N N . ASP A 1 274 ? 6.338 -18.957 -8.306 1.00 91.25 274 ASP A N 1
ATOM 2105 C CA . ASP A 1 274 ? 7.070 -18.602 -9.521 1.00 91.25 274 ASP A CA 1
ATOM 2106 C C . ASP A 1 274 ? 6.106 -18.630 -10.713 1.00 91.25 274 ASP A C 1
ATOM 2108 O O . ASP A 1 274 ? 5.056 -19.280 -10.653 1.00 91.25 274 ASP A O 1
ATOM 2112 N N . LEU A 1 275 ? 6.466 -17.959 -11.810 1.00 89.50 275 LEU A N 1
ATOM 2113 C CA . LEU A 1 275 ? 5.756 -18.091 -13.084 1.00 89.50 275 LEU A CA 1
ATOM 2114 C C . LEU A 1 275 ? 6.647 -18.773 -14.126 1.00 89.50 275 LEU A C 1
ATOM 2116 O O . LEU A 1 275 ? 7.851 -18.490 -14.194 1.00 89.50 275 LEU A O 1
ATOM 2120 N N . PRO A 1 276 ? 6.066 -19.640 -14.974 1.00 87.88 276 PRO A N 1
ATOM 2121 C CA . PRO A 1 276 ? 6.804 -20.240 -16.073 1.00 87.88 276 PRO A CA 1
ATOM 2122 C C . PRO A 1 276 ? 7.266 -19.166 -17.073 1.00 87.88 276 PRO A C 1
ATOM 2124 O O . PRO A 1 276 ? 6.690 -18.071 -17.114 1.00 87.88 276 PRO A O 1
ATOM 2127 N N . PRO A 1 277 ? 8.281 -19.467 -17.903 1.00 84.94 277 PRO A N 1
ATOM 2128 C CA . PRO A 1 277 ? 8.616 -18.618 -19.038 1.00 84.94 277 PRO A CA 1
ATOM 2129 C C . PRO A 1 277 ? 7.390 -18.419 -19.933 1.00 84.94 277 PRO A C 1
ATOM 2131 O O . PRO A 1 277 ? 6.543 -19.307 -20.061 1.00 84.94 277 PRO A O 1
ATOM 2134 N N . THR A 1 278 ? 7.291 -17.246 -20.555 1.00 75.38 278 THR A N 1
ATOM 2135 C CA . THR A 1 278 ? 6.275 -17.009 -21.583 1.00 75.38 278 THR A CA 1
ATOM 2136 C C . THR A 1 278 ? 6.526 -17.998 -22.723 1.00 75.38 278 THR A C 1
ATOM 2138 O O . THR A 1 278 ? 7.666 -18.067 -23.186 1.00 75.38 278 THR A O 1
ATOM 2141 N N . PRO A 1 279 ? 5.526 -18.789 -23.152 1.00 59.53 279 PRO A N 1
ATOM 2142 C CA . PRO A 1 279 ? 5.701 -19.658 -24.306 1.00 59.53 279 PRO A CA 1
ATOM 2143 C C . PRO A 1 279 ? 6.063 -18.797 -25.519 1.00 59.53 279 PRO A C 1
ATOM 2145 O O . PRO A 1 279 ? 5.428 -17.763 -25.740 1.00 59.53 279 PRO A O 1
ATOM 2148 N N . ASP A 1 280 ? 7.095 -19.200 -26.264 1.00 51.28 280 ASP A N 1
ATOM 2149 C CA . ASP A 1 280 ? 7.468 -18.527 -27.507 1.00 51.28 280 ASP A CA 1
ATOM 2150 C C . ASP A 1 280 ? 6.232 -18.468 -28.412 1.00 51.28 280 ASP A C 1
ATOM 2152 O O . ASP A 1 280 ? 5.583 -19.489 -28.659 1.00 51.28 280 ASP A O 1
ATOM 2156 N N . ALA A 1 281 ? 5.873 -17.259 -28.853 1.00 44.66 281 ALA A N 1
ATOM 2157 C CA . ALA A 1 281 ? 4.804 -17.071 -29.822 1.00 44.66 281 ALA A CA 1
ATOM 2158 C C . ALA A 1 281 ? 5.187 -17.856 -31.083 1.00 44.66 281 ALA A C 1
ATOM 2160 O O . ALA A 1 281 ? 6.156 -17.509 -31.757 1.00 44.66 281 ALA A O 1
ATOM 2161 N N . THR A 1 282 ? 4.488 -18.967 -31.313 1.00 34.56 282 THR A N 1
ATOM 2162 C CA . THR A 1 282 ? 4.693 -19.848 -32.467 1.00 34.56 282 THR A CA 1
ATOM 2163 C C . THR A 1 282 ? 4.064 -19.239 -33.709 1.00 34.56 282 THR A C 1
ATOM 2165 O O . THR A 1 282 ? 2.976 -18.633 -33.569 1.00 34.56 282 THR A O 1
#